Protein AF-A0AAF0J5I4-F1 (afdb_monomer_lite)

pLDDT: mean 86.49, std 9.8, range [49.56, 98.06]

Foldseek 3Di:
DDKADDDDPQLIKDKQALAFAAEEEEEEDAQLLADDDLVVCPVLQNVLSVVGYIYIRHGFHGCYPVCLVQAPPRRVVSVVVSLVCCLVCVVVSRYHSHYDYDYPQLLQQFPVLVCLQVVVCCVRNVSRHPHDPSVVVGCLPAADDDPAAAEAEDELQELPDACVSVVSVQCSPPPPDFDDKDADDFHPRRFTQHPNDTHRVCVVPRIDTHHPSYHYHHPQHAYSVGSSVDPVVSVVVSVSSVVRD

Organism: NCBI:txid948313

Secondary structure (DSSP, 8-state):
-EEEEEEETTEEEEEE-SSTT--EEEEE--STTTS--GGGGHHHHHHHHHTT-EEEEE------TT-TT--TTHHHHHHHHHHHHHHHTHHHHTS-S-EEEE--TTS-S-HHHHHHH-GGGHHHHGGGTTSS-GGGG-GGG-----SS-EEEE--TT-SSS-THHHHHHHGGGTTS---EEEEPP--SS-EEEETTEEEEHHHH-SEEEE-TTEEEE----S-TTGGGGSHHHHHHHHHHHHHT-

Sequence (245 aa):
MRTLQLNGPRQAIDLYLASTRTPLLVFVHGGAWRTGDKSEFRAMGEYIAAHGLSVANVTYRLTTDDTPQVRHPDHINDVYAAIAYLVESADELGFLPRITLAGHSDGIYDIVSLLEEYPSYSYFCGPALQGSDYASVSSRSWKLRSDTPLYFIHSCDDELLSYAQTCEALKLTAGVESSAIVTVPRTSGGAALYAGSKECVADMYPSICVPDWVNVDFSATGTHDGMLQTHQLWDKLLAIADSST

Radius of gyration: 18.12 Å; chains: 1; bounding box: 44×37×42 Å

Structure (mmCIF, N/CA/C/O backbone):
data_AF-A0AAF0J5I4-F1
#
_entry.id   AF-A0AAF0J5I4-F1
#
loop_
_atom_site.group_PDB
_atom_site.id
_atom_site.type_symbol
_atom_site.label_atom_id
_atom_site.label_alt_id
_atom_site.label_comp_id
_atom_site.label_asym_id
_atom_site.label_entity_id
_atom_site.label_seq_id
_atom_site.pdbx_PDB_ins_code
_atom_site.Cartn_x
_atom_site.Cartn_y
_atom_site.Cartn_z
_atom_site.occupancy
_atom_site.B_iso_or_equiv
_atom_site.auth_seq_id
_atom_site.auth_comp_id
_atom_site.auth_asym_id
_atom_site.auth_atom_id
_atom_site.pdbx_PDB_model_num
ATOM 1 N N . MET A 1 1 ? -20.198 -0.159 6.551 1.00 91.19 1 MET A N 1
ATOM 2 C CA . MET A 1 1 ? -19.367 0.745 5.733 1.00 91.19 1 MET A CA 1
ATOM 3 C C . MET A 1 1 ? -20.025 2.118 5.660 1.00 91.19 1 MET A C 1
ATOM 5 O O . MET A 1 1 ? -21.237 2.179 5.474 1.00 91.19 1 MET A O 1
ATOM 9 N N . ARG A 1 2 ? -19.251 3.196 5.808 1.00 95.31 2 ARG A N 1
ATOM 10 C CA . ARG A 1 2 ? -19.643 4.585 5.519 1.00 95.31 2 ARG A CA 1
ATOM 11 C C . ARG A 1 2 ? -18.621 5.178 4.549 1.00 95.31 2 ARG A C 1
ATOM 13 O O . ARG A 1 2 ? -17.432 5.058 4.814 1.00 95.31 2 ARG A O 1
ATOM 20 N N . THR A 1 3 ? -19.063 5.813 3.468 1.00 97.06 3 THR A N 1
ATOM 21 C CA . THR A 1 3 ? -18.153 6.552 2.579 1.00 97.06 3 THR A CA 1
ATOM 22 C C . THR A 1 3 ? -18.056 7.999 3.049 1.00 97.06 3 THR A C 1
ATOM 24 O O . THR A 1 3 ? -19.076 8.673 3.189 1.00 97.06 3 THR A O 1
ATOM 27 N N . LEU A 1 4 ? -16.836 8.464 3.300 1.00 96.81 4 LEU A N 1
ATOM 28 C CA . LEU A 1 4 ? -16.513 9.832 3.688 1.00 96.81 4 LEU A CA 1
ATOM 29 C C . LEU A 1 4 ? -15.943 10.547 2.466 1.00 96.81 4 LEU A C 1
ATOM 31 O O . LEU A 1 4 ? -14.962 10.095 1.874 1.00 96.81 4 LEU A O 1
ATOM 35 N N . GLN A 1 5 ? -16.580 11.644 2.075 1.00 96.88 5 GLN A N 1
ATOM 36 C CA . GLN A 1 5 ? -16.198 12.434 0.914 1.00 96.88 5 GLN A CA 1
ATOM 37 C C . GLN A 1 5 ? -15.452 13.684 1.388 1.00 96.88 5 GLN A C 1
ATOM 39 O O . GLN A 1 5 ? -16.026 14.467 2.139 1.00 96.88 5 GLN A O 1
ATOM 44 N N . LEU A 1 6 ? -14.197 13.868 0.957 1.00 94.38 6 LEU A N 1
ATOM 45 C CA . LEU A 1 6 ? -13.370 15.007 1.376 1.00 94.38 6 LEU A CA 1
ATOM 46 C C . LEU A 1 6 ? -13.536 16.189 0.410 1.00 94.38 6 LEU A C 1
ATOM 48 O O . LEU A 1 6 ? -14.411 17.025 0.598 1.00 94.38 6 LEU A O 1
ATOM 52 N N . ASN A 1 7 ? -12.737 16.230 -0.662 1.00 89.50 7 ASN A N 1
ATOM 53 C CA . ASN A 1 7 ? -12.646 17.394 -1.558 1.00 89.50 7 ASN A CA 1
ATOM 54 C C . ASN A 1 7 ? -13.075 17.109 -3.009 1.00 89.50 7 ASN A C 1
ATOM 56 O O . ASN A 1 7 ? -13.351 18.037 -3.766 1.00 89.50 7 ASN A O 1
ATOM 60 N N . GLY A 1 8 ? -13.160 15.840 -3.414 1.00 89.69 8 GLY A N 1
ATOM 61 C CA . GLY A 1 8 ? -13.490 15.454 -4.786 1.00 89.69 8 GLY A CA 1
ATOM 62 C C . GLY A 1 8 ? -13.659 13.943 -4.937 1.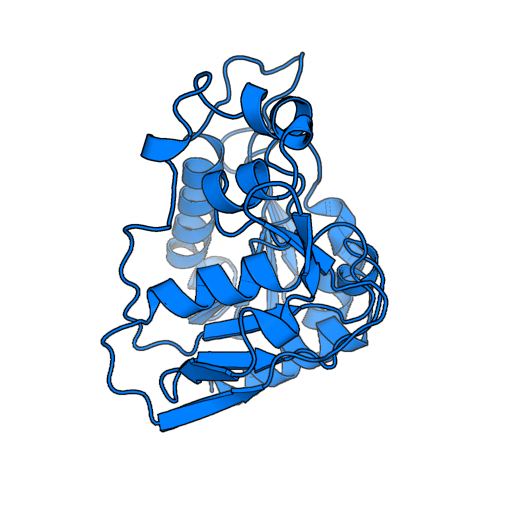00 89.69 8 GLY A C 1
ATOM 63 O O . GLY A 1 8 ? -13.286 13.202 -4.032 1.00 89.69 8 GLY A O 1
ATOM 64 N N . PRO A 1 9 ? -14.174 13.442 -6.071 1.00 87.88 9 PRO A N 1
ATOM 65 C CA . PRO A 1 9 ? -14.663 12.061 -6.206 1.00 87.88 9 PRO A CA 1
ATOM 66 C C . PRO A 1 9 ? -13.627 10.974 -5.868 1.00 87.88 9 PRO A C 1
ATOM 68 O O . PRO A 1 9 ? -13.989 9.899 -5.403 1.00 87.88 9 PRO A O 1
ATOM 71 N N . ARG A 1 10 ? -12.334 11.263 -6.066 1.00 93.62 10 ARG A N 1
ATOM 72 C CA . ARG A 1 10 ? -11.206 10.372 -5.744 1.00 93.62 10 ARG A CA 1
ATOM 73 C C . ARG A 1 10 ? -10.526 10.670 -4.403 1.00 93.62 10 ARG A C 1
ATOM 75 O O . ARG A 1 10 ? -9.629 9.934 -4.027 1.00 93.62 10 ARG A O 1
ATOM 82 N N . GLN A 1 11 ? -10.922 11.729 -3.703 1.00 95.50 11 GLN A N 1
ATOM 83 C CA . GLN A 1 11 ? -10.461 12.091 -2.358 1.00 95.50 11 GLN A CA 1
ATOM 84 C C . GLN A 1 11 ? -11.539 11.659 -1.361 1.00 95.50 11 GLN A C 1
ATOM 86 O O . GLN A 1 11 ? -12.323 12.474 -0.865 1.00 95.50 11 GLN A O 1
ATOM 91 N N . ALA A 1 12 ? -11.635 10.347 -1.164 1.00 96.56 12 ALA A N 1
ATOM 92 C CA . ALA A 1 12 ? -12.693 9.700 -0.403 1.00 96.56 12 ALA A CA 1
ATOM 93 C C . ALA A 1 12 ? -12.156 8.499 0.385 1.00 96.56 12 ALA A C 1
ATOM 95 O O . ALA A 1 12 ? -11.118 7.924 0.051 1.00 96.56 12 ALA A O 1
ATOM 96 N N . ILE A 1 13 ? -12.892 8.110 1.422 1.00 97.69 13 ILE A N 1
ATOM 97 C CA . ILE A 1 13 ? -12.530 7.031 2.343 1.00 97.69 13 ILE A CA 1
ATOM 98 C C . ILE A 1 13 ? -13.738 6.113 2.505 1.00 97.69 13 ILE A C 1
ATOM 100 O O . ILE A 1 13 ? -14.835 6.603 2.761 1.00 97.69 13 ILE A O 1
ATOM 104 N N . ASP A 1 14 ? -13.558 4.798 2.409 1.00 97.94 14 ASP A N 1
ATOM 105 C CA . ASP A 1 14 ? -14.558 3.845 2.900 1.00 97.94 14 ASP A CA 1
ATOM 106 C C . ASP A 1 14 ? -14.165 3.391 4.303 1.00 97.94 14 ASP A C 1
ATOM 108 O O . ASP A 1 14 ? -13.158 2.708 4.490 1.00 97.94 14 ASP A O 1
ATOM 112 N N . LEU A 1 15 ? -14.965 3.795 5.289 1.00 97.69 15 LEU A N 1
ATOM 113 C CA . LEU A 1 15 ? -14.768 3.491 6.700 1.00 97.69 15 LEU A CA 1
ATOM 114 C C . LEU A 1 15 ? -15.628 2.290 7.120 1.00 97.69 15 LEU A C 1
ATOM 116 O O . LEU A 1 15 ? -16.865 2.295 7.021 1.00 97.69 15 LEU A O 1
ATOM 120 N N . TYR A 1 16 ? -14.966 1.267 7.636 1.00 97.62 16 TYR A N 1
ATOM 121 C CA . TYR A 1 16 ? -15.528 0.042 8.185 1.00 97.62 16 TYR A CA 1
ATOM 122 C C . TYR A 1 16 ? -15.237 0.040 9.683 1.00 97.62 16 TYR A C 1
ATOM 124 O O . TYR A 1 16 ? -14.092 -0.082 10.096 1.00 97.62 16 TYR A O 1
ATOM 132 N N . LEU A 1 17 ? -16.267 0.224 10.506 1.00 96.88 17 LEU A N 1
ATOM 133 C CA . LEU A 1 17 ? -16.104 0.220 11.957 1.00 96.88 17 LEU A CA 1
ATOM 134 C C . LEU A 1 17 ? -16.334 -1.187 12.497 1.00 96.88 17 LEU A C 1
ATOM 136 O O . LEU A 1 17 ? -17.379 -1.775 12.217 1.00 96.88 17 LEU A O 1
ATOM 140 N N . ALA A 1 18 ? -15.387 -1.683 13.287 1.00 94.56 18 ALA A N 1
ATOM 141 C CA . ALA A 1 18 ? -15.529 -2.942 14.011 1.00 94.56 18 ALA A CA 1
ATOM 142 C C . ALA A 1 18 ? -16.416 -2.783 15.256 1.00 94.56 18 ALA A C 1
ATOM 144 O O . ALA A 1 18 ? -17.355 -3.543 15.479 1.00 94.56 18 ALA A O 1
ATOM 145 N N . SER A 1 19 ? -16.134 -1.759 16.063 1.00 90.19 19 SER A N 1
ATOM 146 C CA . SER A 1 19 ? -16.902 -1.363 17.247 1.00 90.19 19 SER A CA 1
ATOM 147 C C . SER A 1 19 ? -16.574 0.092 17.601 1.00 90.19 19 SER A C 1
ATOM 149 O O . SER A 1 19 ? -15.855 0.771 16.866 1.00 90.19 19 SER A O 1
ATOM 151 N N . THR A 1 20 ? -17.087 0.592 18.723 1.00 83.56 20 THR A N 1
ATOM 152 C CA . THR A 1 20 ? -16.675 1.891 19.258 1.00 83.56 20 THR A CA 1
ATOM 153 C C . THR A 1 20 ? -15.276 1.798 19.861 1.00 83.56 20 THR A C 1
ATOM 155 O O . THR A 1 20 ? -14.954 0.855 20.582 1.00 83.56 20 THR A O 1
ATOM 158 N N . ARG A 1 21 ? -14.443 2.809 19.594 1.00 85.31 21 ARG A N 1
ATOM 159 C CA . ARG A 1 21 ? -13.096 2.943 20.173 1.00 85.31 21 ARG A CA 1
ATOM 160 C C . ARG A 1 21 ? -12.192 1.723 19.923 1.00 85.31 21 ARG A C 1
ATOM 162 O O . ARG A 1 21 ? -11.439 1.326 20.810 1.00 85.31 21 ARG A O 1
ATOM 169 N N . THR A 1 22 ? -12.215 1.163 18.717 1.00 88.94 22 THR A N 1
ATOM 170 C CA . THR A 1 22 ? -11.184 0.212 18.262 1.00 88.94 22 THR A CA 1
ATOM 171 C C . THR A 1 22 ? -10.031 0.959 17.581 1.00 88.94 22 THR A C 1
ATOM 173 O O . THR A 1 22 ? -10.257 2.066 17.084 1.00 88.94 22 THR A O 1
ATOM 176 N N . PRO A 1 23 ? -8.821 0.381 17.489 1.00 90.31 23 PRO A N 1
ATOM 177 C CA . PRO A 1 23 ? -7.785 0.880 16.586 1.00 90.31 23 PRO A CA 1
ATOM 178 C C . PRO A 1 23 ? -8.284 0.959 15.135 1.00 90.31 23 PRO A C 1
ATOM 180 O O . PRO A 1 23 ? -9.283 0.316 14.779 1.00 90.31 23 PRO A O 1
ATOM 183 N N . LEU A 1 24 ? -7.591 1.752 14.317 1.00 93.81 24 LEU A N 1
ATOM 184 C CA . LEU A 1 24 ? -7.890 1.925 12.899 1.00 93.81 24 LEU A CA 1
ATOM 185 C C . LEU A 1 24 ? -6.722 1.440 12.034 1.00 93.81 24 LEU A C 1
ATOM 187 O O . LEU A 1 24 ? -5.606 1.937 12.157 1.00 93.81 24 LEU A O 1
ATOM 191 N N . LEU A 1 25 ? -7.007 0.532 11.109 1.00 94.38 25 LEU A N 1
ATOM 192 C CA . LEU A 1 25 ? -6.158 0.216 9.971 1.00 94.38 25 LEU A CA 1
ATOM 193 C C . LEU A 1 25 ? -6.460 1.193 8.833 1.00 94.38 25 LEU A C 1
ATOM 195 O O . LEU A 1 25 ? -7.562 1.182 8.292 1.00 94.38 25 LEU A O 1
ATOM 199 N N . VAL A 1 26 ? -5.503 2.022 8.432 1.00 94.62 26 VAL A N 1
ATOM 200 C CA . VAL A 1 26 ? -5.633 2.815 7.202 1.00 94.62 26 VAL A CA 1
ATOM 201 C C . VAL A 1 26 ? -5.003 2.032 6.063 1.00 94.62 26 VAL A C 1
ATOM 203 O O . VAL A 1 26 ? -3.810 1.739 6.122 1.00 94.62 26 VAL A O 1
ATOM 206 N N . PHE A 1 27 ? -5.794 1.712 5.040 1.00 94.25 27 PHE A N 1
ATOM 207 C CA . PHE A 1 27 ? -5.330 1.008 3.853 1.00 94.25 27 PHE A CA 1
ATOM 208 C C . PHE A 1 27 ? -5.230 1.931 2.639 1.00 94.25 27 PHE A C 1
ATOM 210 O O . PHE A 1 27 ? -6.201 2.601 2.284 1.00 94.25 27 PHE A O 1
ATOM 217 N N . VAL A 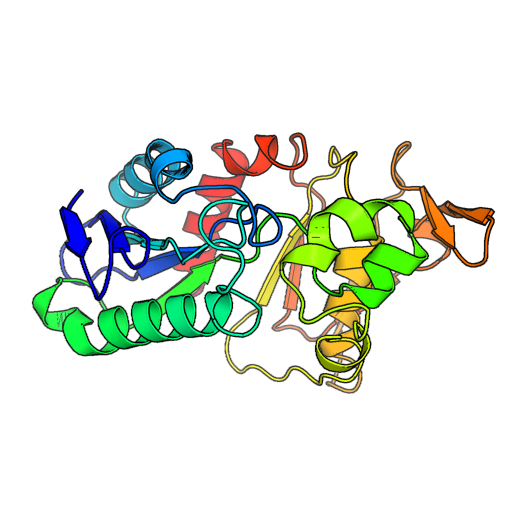1 28 ? -4.064 1.949 1.989 1.00 93.38 28 VAL A N 1
ATOM 218 C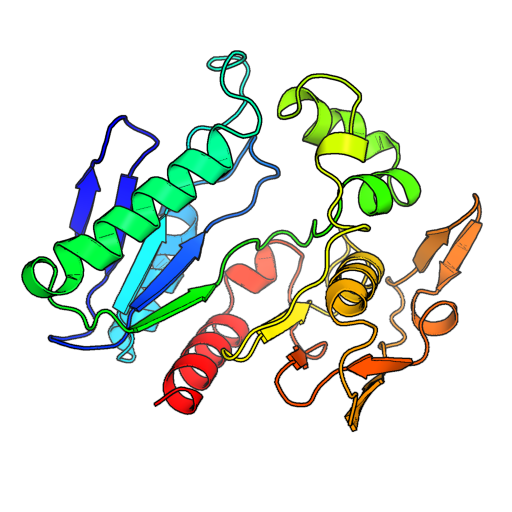 CA . VAL A 1 28 ? -3.798 2.750 0.781 1.00 93.38 28 VAL A CA 1
ATOM 219 C C . VAL A 1 28 ? -3.443 1.809 -0.366 1.00 93.38 28 VAL A C 1
ATOM 221 O O . VAL A 1 28 ? -2.420 1.126 -0.310 1.00 93.38 28 VAL A O 1
ATOM 224 N N . HIS A 1 29 ? -4.291 1.785 -1.396 1.00 92.25 29 HIS A N 1
ATOM 225 C CA . HIS A 1 29 ? -4.103 0.926 -2.567 1.00 92.25 29 HIS A CA 1
ATOM 226 C C . HIS A 1 29 ? -2.890 1.346 -3.415 1.00 92.25 29 HIS A C 1
ATOM 228 O O . HIS A 1 29 ? -2.486 2.514 -3.392 1.00 92.25 29 HIS A O 1
ATOM 234 N N . GLY A 1 30 ? -2.333 0.413 -4.192 1.00 89.25 30 GLY A N 1
ATOM 235 C CA . GLY A 1 30 ? -1.283 0.684 -5.176 1.00 89.25 30 GLY A CA 1
ATOM 236 C C . GLY A 1 30 ? -1.818 1.118 -6.548 1.00 89.25 30 GLY A C 1
ATOM 237 O O . GLY A 1 30 ? -2.756 1.907 -6.636 1.00 89.25 30 GLY A O 1
ATOM 238 N N . GLY A 1 31 ? -1.191 0.658 -7.627 1.00 89.12 31 GLY A N 1
ATOM 239 C CA . GLY A 1 31 ? -1.543 0.958 -9.015 1.00 89.12 31 GLY A CA 1
ATOM 240 C C . GLY A 1 31 ? -0.641 2.005 -9.668 1.00 89.12 31 GLY A C 1
ATOM 241 O O . GLY A 1 31 ? -1.065 2.677 -10.615 1.00 89.12 31 GLY A O 1
ATOM 242 N N . ALA A 1 32 ? 0.570 2.195 -9.123 1.00 88.00 32 ALA A N 1
ATOM 243 C CA . ALA A 1 32 ? 1.578 3.190 -9.523 1.00 88.00 32 ALA A CA 1
ATOM 244 C C . ALA A 1 32 ? 1.007 4.596 -9.777 1.00 88.00 32 ALA A C 1
ATOM 246 O O . ALA A 1 32 ? 1.396 5.276 -10.728 1.00 88.00 32 ALA A O 1
ATOM 247 N N . TRP A 1 33 ? 0.040 5.012 -8.951 1.00 91.06 33 TRP A N 1
ATOM 248 C CA . TRP A 1 33 ? -0.668 6.292 -9.055 1.00 91.06 33 TRP A CA 1
ATOM 249 C C . TRP A 1 33 ? -1.487 6.515 -10.333 1.00 91.06 33 TRP A C 1
ATOM 251 O O . TRP A 1 33 ? -1.957 7.629 -10.589 1.00 91.06 33 TRP A O 1
ATOM 261 N N . ARG A 1 34 ? -1.697 5.467 -11.130 1.00 92.12 34 ARG A N 1
ATOM 262 C CA . ARG A 1 34 ? -2.426 5.524 -12.406 1.00 92.12 34 ARG A CA 1
ATOM 263 C C . ARG A 1 34 ? -3.672 4.659 -12.447 1.00 92.12 34 ARG A C 1
ATOM 265 O O . ARG A 1 34 ? -4.520 4.870 -13.308 1.00 92.12 34 ARG A O 1
ATOM 272 N N . THR A 1 35 ? -3.774 3.696 -11.542 1.00 92.38 35 THR A N 1
ATOM 273 C CA . THR A 1 35 ? -4.859 2.713 -11.482 1.00 92.38 35 THR A CA 1
ATOM 274 C C . THR A 1 35 ? -5.223 2.405 -10.027 1.00 92.38 35 THR A C 1
ATOM 276 O O . THR A 1 35 ? -4.647 2.992 -9.109 1.00 92.38 35 THR A O 1
ATOM 279 N N . GLY A 1 36 ? -6.197 1.517 -9.831 1.00 92.06 36 GLY A N 1
ATOM 280 C CA . GLY A 1 36 ? -6.647 1.063 -8.519 1.00 92.06 36 GLY A CA 1
ATOM 281 C C . GLY A 1 36 ? -7.712 1.956 -7.885 1.00 92.06 36 GLY A C 1
ATOM 282 O O . GLY A 1 36 ? -7.856 3.144 -8.208 1.00 92.06 36 GLY A O 1
ATOM 283 N N . ASP A 1 37 ? -8.481 1.380 -6.968 1.00 94.19 37 ASP A N 1
ATOM 284 C CA . ASP A 1 37 ? -9.524 2.079 -6.221 1.00 94.19 37 ASP A CA 1
ATOM 285 C C . ASP A 1 37 ? -9.780 1.423 -4.858 1.00 94.19 37 ASP A C 1
ATOM 287 O O . ASP A 1 37 ? -9.708 0.206 -4.698 1.00 94.19 37 ASP A O 1
ATOM 291 N N . LYS A 1 38 ? -10.177 2.221 -3.859 1.00 93.88 38 LYS A N 1
ATOM 292 C CA . LYS A 1 38 ? -10.532 1.715 -2.519 1.00 93.88 38 LYS A CA 1
ATOM 293 C C . LYS A 1 38 ? -11.619 0.624 -2.527 1.00 93.88 38 LYS A C 1
ATOM 295 O O . LYS A 1 38 ? -11.692 -0.168 -1.584 1.00 93.88 38 LYS A O 1
ATOM 300 N N . SER A 1 39 ? -12.473 0.592 -3.554 1.00 94.88 39 SER A N 1
ATOM 301 C CA . SER A 1 39 ? -13.556 -0.386 -3.695 1.00 94.88 39 SER A CA 1
ATOM 302 C C . SER A 1 39 ? -13.066 -1.810 -3.970 1.00 94.88 39 SER A C 1
ATOM 304 O O . SER A 1 39 ? -13.750 -2.758 -3.583 1.00 94.88 39 SER A O 1
ATOM 306 N N . GLU A 1 40 ? -11.864 -1.978 -4.530 1.00 93.88 40 GLU A N 1
ATOM 307 C CA . GLU A 1 40 ? -11.215 -3.282 -4.749 1.00 93.88 40 GLU A CA 1
ATOM 308 C C . GLU A 1 40 ? -10.912 -4.001 -3.424 1.00 93.88 40 GLU A C 1
ATOM 310 O O . GLU A 1 40 ? -10.822 -5.225 -3.369 1.00 93.88 40 GLU A O 1
ATOM 315 N N . PHE A 1 41 ? -10.825 -3.244 -2.327 1.00 94.75 41 PHE A N 1
ATOM 316 C CA . PHE A 1 41 ? -10.484 -3.733 -0.990 1.00 94.75 41 PHE A CA 1
ATOM 317 C C . PHE A 1 41 ? -11.691 -3.787 -0.052 1.00 94.75 41 PHE A C 1
ATOM 319 O O . PHE A 1 41 ? -11.546 -3.855 1.172 1.00 94.75 41 PHE A O 1
ATOM 326 N N . ARG A 1 42 ? -12.909 -3.752 -0.605 1.00 97.00 42 ARG A N 1
ATOM 327 C CA . ARG A 1 42 ? -14.142 -3.834 0.184 1.00 97.00 42 ARG A CA 1
ATOM 328 C C . ARG A 1 42 ? -14.221 -5.120 1.006 1.00 97.00 42 ARG A C 1
ATOM 330 O O . ARG A 1 42 ? -14.550 -5.049 2.185 1.00 97.00 42 ARG A O 1
ATOM 337 N N . ALA A 1 43 ? -13.898 -6.266 0.405 1.00 97.12 43 ALA A N 1
ATOM 338 C CA . ALA A 1 43 ? -13.953 -7.559 1.088 1.00 97.12 43 ALA A CA 1
ATOM 339 C C . ALA A 1 43 ? -12.982 -7.617 2.279 1.00 97.12 43 ALA A C 1
ATOM 341 O O . ALA A 1 43 ? -13.375 -8.028 3.367 1.00 97.12 43 ALA A O 1
ATOM 342 N N . MET A 1 44 ? -11.759 -7.107 2.099 1.00 96.06 44 MET A N 1
ATOM 343 C CA . MET A 1 44 ? -10.780 -6.958 3.177 1.00 96.06 44 MET A CA 1
ATOM 344 C C . MET A 1 44 ? -11.309 -6.057 4.301 1.00 96.06 44 MET A C 1
ATOM 346 O O . MET A 1 44 ? -11.250 -6.433 5.469 1.00 96.06 44 MET A O 1
ATOM 350 N N . GLY A 1 45 ? -11.854 -4.883 3.958 1.00 96.94 45 GLY A N 1
ATOM 351 C CA . GLY A 1 45 ? -12.401 -3.942 4.939 1.00 96.94 45 GLY A CA 1
ATOM 352 C C . GLY A 1 45 ? -13.563 -4.531 5.744 1.00 96.94 45 GLY A C 1
ATOM 353 O O . GLY A 1 45 ? -13.617 -4.368 6.961 1.00 96.94 45 GLY A O 1
ATOM 354 N N . GLU A 1 46 ? -14.471 -5.258 5.087 1.00 97.94 46 GLU A N 1
ATOM 355 C CA . GLU A 1 46 ? -15.577 -5.967 5.743 1.00 97.94 46 GLU A CA 1
ATOM 356 C C . GLU A 1 46 ? -15.073 -7.112 6.633 1.00 97.94 46 GLU A C 1
ATOM 358 O O . GLU A 1 46 ? -15.527 -7.235 7.772 1.00 97.94 46 GLU A O 1
ATOM 363 N N . TYR A 1 47 ? -14.115 -7.911 6.152 1.00 98.06 47 TYR A N 1
ATOM 364 C CA . TYR A 1 47 ? -13.537 -9.022 6.905 1.00 98.06 47 TYR A CA 1
ATOM 365 C C . TYR A 1 47 ? -12.815 -8.539 8.163 1.00 98.06 47 TYR A C 1
ATOM 367 O O . TYR A 1 47 ? -13.151 -8.968 9.263 1.00 98.06 47 TYR A O 1
ATOM 375 N N . ILE A 1 48 ? -11.859 -7.621 8.031 1.00 96.88 48 ILE A N 1
ATOM 376 C CA . ILE A 1 48 ? -11.045 -7.141 9.155 1.00 96.88 48 ILE A CA 1
ATOM 377 C C . ILE A 1 48 ? -11.926 -6.436 10.201 1.00 96.88 48 ILE A C 1
ATOM 379 O O . ILE A 1 48 ? -11.784 -6.695 11.398 1.00 96.88 48 ILE A O 1
ATOM 383 N N . ALA A 1 49 ? -12.912 -5.638 9.768 1.00 97.00 49 ALA A N 1
ATOM 384 C CA . ALA A 1 49 ? -13.871 -5.015 10.681 1.00 97.00 49 ALA A CA 1
ATOM 385 C C . ALA A 1 49 ? -14.728 -6.038 11.434 1.00 97.00 49 ALA A C 1
ATOM 387 O O . ALA A 1 49 ? -14.962 -5.878 12.633 1.00 97.00 49 ALA A O 1
ATOM 388 N N . ALA A 1 50 ? -15.150 -7.122 10.778 1.00 97.38 50 ALA A N 1
ATOM 389 C CA . ALA A 1 50 ? -15.863 -8.211 11.444 1.00 97.38 50 ALA A CA 1
ATOM 390 C C . ALA A 1 50 ? -15.007 -8.942 12.500 1.00 97.38 50 ALA A C 1
ATOM 392 O O . ALA A 1 50 ? -15.569 -9.585 13.386 1.00 97.38 50 ALA A O 1
ATOM 393 N N . HIS A 1 51 ? -13.678 -8.805 12.444 1.00 96.12 51 HIS A N 1
ATOM 394 C CA . HIS A 1 51 ? -12.721 -9.422 13.367 1.00 96.12 51 HIS A CA 1
ATOM 395 C C . HIS A 1 51 ? -12.120 -8.440 14.389 1.00 96.12 51 HIS A C 1
ATOM 397 O O . HIS A 1 51 ? -11.136 -8.764 15.045 1.00 96.12 51 HIS A O 1
ATOM 403 N N . GLY A 1 52 ? -12.731 -7.266 14.589 1.00 93.44 52 GLY A N 1
ATOM 404 C CA . GLY A 1 52 ? -12.422 -6.399 15.735 1.00 93.44 52 GLY A CA 1
ATOM 405 C C . GLY A 1 52 ? -11.521 -5.196 15.446 1.00 93.44 52 GLY A C 1
ATOM 406 O O . GLY A 1 52 ? -11.324 -4.372 16.341 1.00 93.44 52 GLY A O 1
ATOM 407 N N . LEU A 1 53 ? -11.046 -5.026 14.210 1.00 94.12 53 LEU A N 1
ATOM 408 C CA . LEU A 1 53 ? -10.197 -3.903 13.808 1.00 94.12 53 LEU A CA 1
ATOM 409 C C . LEU A 1 53 ? -10.928 -2.994 12.816 1.00 94.12 53 LEU A C 1
ATOM 411 O O . LEU A 1 53 ? -11.336 -3.438 11.749 1.00 94.12 53 LEU A O 1
ATOM 415 N N . SER A 1 54 ? -11.100 -1.708 13.137 1.00 96.38 54 SER A N 1
ATOM 416 C CA . SER A 1 54 ? -11.712 -0.779 12.177 1.00 96.38 54 SER A CA 1
ATOM 417 C C . SER A 1 54 ? -10.774 -0.545 10.994 1.00 96.38 54 SER A C 1
ATOM 419 O O . SER A 1 54 ? -9.560 -0.531 11.170 1.00 96.38 54 SER A O 1
ATOM 421 N N . VAL A 1 55 ? -11.319 -0.318 9.799 1.00 96.62 55 VAL A N 1
ATOM 422 C CA . VAL A 1 55 ? -10.547 -0.115 8.564 1.00 96.62 55 VAL A CA 1
ATOM 423 C C . VAL A 1 55 ? -11.002 1.142 7.837 1.00 96.62 55 VAL A C 1
ATOM 425 O O . VAL A 1 55 ? -12.198 1.379 7.685 1.00 96.62 55 VAL A O 1
ATOM 428 N N . ALA A 1 56 ? -10.057 1.928 7.338 1.00 97.00 56 ALA A N 1
ATOM 429 C CA . ALA A 1 56 ? -10.283 3.031 6.420 1.00 97.00 56 ALA A CA 1
ATOM 430 C C . ALA A 1 56 ? -9.549 2.753 5.104 1.00 97.00 56 ALA A C 1
ATOM 432 O O . ALA A 1 56 ? -8.336 2.928 5.025 1.00 97.00 56 ALA A O 1
ATOM 433 N N . ASN A 1 57 ? -10.283 2.358 4.062 1.00 96.62 57 ASN A N 1
ATOM 434 C CA . ASN A 1 57 ? -9.718 2.238 2.719 1.00 96.62 57 ASN A CA 1
ATOM 435 C C . ASN A 1 57 ? -9.714 3.620 2.060 1.00 96.62 57 ASN A C 1
ATOM 437 O O . ASN A 1 57 ? -10.776 4.204 1.823 1.00 96.62 57 ASN A O 1
ATOM 441 N N . VAL A 1 58 ? -8.529 4.138 1.760 1.00 95.19 58 VAL A N 1
ATOM 442 C CA . VAL A 1 58 ? -8.312 5.473 1.199 1.00 95.19 58 VAL A CA 1
ATOM 443 C C . VAL A 1 58 ? -8.101 5.372 -0.307 1.00 95.19 58 VAL A C 1
ATOM 445 O O . VAL A 1 58 ? -7.366 4.512 -0.789 1.00 95.19 58 VAL A O 1
ATOM 448 N N . THR A 1 59 ? -8.727 6.280 -1.052 1.00 94.50 59 THR A N 1
ATOM 449 C CA . THR A 1 59 ? -8.385 6.554 -2.452 1.00 94.50 59 THR A CA 1
ATOM 450 C C . THR A 1 59 ? -7.751 7.940 -2.576 1.00 94.50 59 THR A C 1
ATOM 452 O O . THR A 1 59 ? -7.923 8.804 -1.716 1.00 94.50 59 THR A O 1
ATOM 455 N N . TYR A 1 60 ? -7.031 8.153 -3.671 1.00 95.38 60 TYR A N 1
ATOM 456 C CA . TYR A 1 60 ? -6.389 9.412 -4.043 1.00 95.38 60 TYR A CA 1
ATOM 457 C C . TYR A 1 60 ? -6.608 9.698 -5.536 1.00 95.38 60 TYR A C 1
ATOM 459 O O . TYR A 1 60 ? -6.955 8.795 -6.311 1.00 95.38 60 TYR A O 1
ATOM 467 N N . ARG A 1 61 ? -6.452 10.956 -5.973 1.00 96.69 61 ARG A N 1
ATOM 468 C CA . ARG A 1 61 ? -6.520 11.304 -7.407 1.00 96.69 61 ARG A CA 1
ATOM 469 C C . ARG A 1 61 ? -5.468 10.506 -8.180 1.00 96.69 61 ARG A C 1
ATOM 471 O O . ARG A 1 61 ? -4.383 10.316 -7.661 1.00 96.69 61 ARG A O 1
ATOM 478 N N . LEU A 1 62 ? -5.772 10.062 -9.400 1.00 95.62 62 LEU A N 1
ATOM 479 C CA . LEU A 1 62 ? -4.833 9.328 -10.265 1.00 95.62 62 LEU A CA 1
ATOM 480 C C . LEU A 1 62 ? -4.328 10.203 -11.403 1.00 95.62 62 LEU A C 1
ATOM 482 O O . LEU A 1 62 ? -5.016 11.132 -11.831 1.00 95.62 62 LEU A O 1
ATOM 486 N N . THR A 1 63 ? -3.172 9.842 -11.949 1.00 94.75 63 THR A N 1
ATOM 487 C CA . THR A 1 63 ? -2.708 10.339 -13.245 1.00 94.75 63 THR A CA 1
ATOM 488 C C . THR A 1 63 ? -3.266 9.452 -14.356 1.00 94.75 63 THR A C 1
ATOM 490 O O . THR A 1 63 ? -2.787 8.342 -14.588 1.00 94.75 63 THR A O 1
ATOM 493 N N . THR A 1 64 ? -4.275 9.954 -15.062 1.00 94.19 64 THR A N 1
ATOM 494 C CA . THR A 1 64 ? -4.911 9.279 -16.205 1.00 94.19 64 THR A CA 1
ATOM 495 C C . THR A 1 64 ? -4.963 10.214 -17.409 1.00 94.19 64 THR A C 1
ATOM 497 O O . THR A 1 64 ? -4.593 11.385 -17.295 1.00 94.19 64 THR A O 1
ATOM 500 N N . ASP A 1 65 ? -5.452 9.723 -18.547 1.00 92.38 65 ASP A N 1
ATOM 501 C CA . ASP A 1 65 ? -5.660 10.552 -19.741 1.00 92.38 65 ASP A CA 1
ATOM 502 C C . ASP A 1 65 ? -6.696 11.668 -19.500 1.00 92.38 65 ASP A C 1
ATOM 504 O O . ASP A 1 65 ? -6.578 12.748 -20.076 1.00 92.38 65 ASP A O 1
ATOM 508 N N . ASP A 1 66 ? -7.652 11.448 -18.587 1.00 94.56 66 ASP A N 1
ATOM 509 C CA . ASP A 1 66 ? -8.661 12.439 -18.186 1.00 94.56 66 ASP A CA 1
ATOM 510 C C . ASP A 1 66 ? -8.141 13.428 -17.125 1.00 94.56 66 ASP A C 1
ATOM 512 O O . ASP A 1 66 ? -8.708 14.504 -16.918 1.00 94.56 66 ASP A O 1
ATOM 516 N N . THR A 1 67 ? -7.056 13.076 -16.431 1.00 94.38 67 THR A N 1
ATOM 517 C CA . THR A 1 67 ? -6.461 13.859 -15.336 1.00 94.38 67 THR A CA 1
ATOM 518 C C . THR A 1 67 ? -4.942 14.045 -15.480 1.00 94.38 67 THR A C 1
ATOM 520 O O . THR A 1 67 ? -4.204 13.845 -14.509 1.00 94.38 67 THR A O 1
ATOM 523 N N . PRO A 1 68 ? -4.422 14.472 -16.649 1.00 92.88 68 PRO A N 1
ATOM 524 C CA . PRO A 1 68 ? -2.979 14.544 -16.912 1.00 92.88 68 PRO A CA 1
ATOM 525 C C . PRO A 1 68 ? -2.242 15.600 -16.068 1.00 92.88 68 PRO A C 1
ATOM 527 O O . PRO A 1 68 ? -1.006 15.604 -15.992 1.00 92.88 68 PRO A O 1
ATOM 530 N N . GLN A 1 69 ? -2.996 16.521 -15.464 1.00 93.94 69 GLN A N 1
ATOM 531 C CA . GLN A 1 69 ? -2.515 17.539 -14.536 1.00 93.94 69 GLN A CA 1
ATOM 532 C C . GLN A 1 69 ? -2.240 16.997 -13.129 1.00 93.94 69 GLN A C 1
ATOM 534 O O . GLN A 1 69 ? -1.449 17.603 -12.418 1.00 93.94 69 GLN A O 1
ATOM 539 N N . VAL A 1 70 ? -2.878 15.891 -12.724 1.00 95.00 70 VAL A N 1
ATOM 540 C CA . VAL A 1 70 ? -2.628 15.263 -11.418 1.00 95.00 70 VAL A CA 1
ATOM 541 C C . VAL A 1 70 ? -1.299 14.535 -11.511 1.00 95.00 70 VAL A C 1
ATOM 543 O O . VAL A 1 70 ? -1.177 13.584 -12.284 1.00 95.00 70 VAL A O 1
ATOM 546 N N . ARG A 1 71 ? -0.300 14.972 -10.749 1.00 92.56 71 ARG A N 1
ATOM 547 C CA . ARG A 1 71 ? 1.052 14.393 -10.751 1.00 92.56 71 ARG A CA 1
ATOM 548 C C . ARG A 1 71 ? 1.628 14.423 -9.351 1.00 92.56 71 ARG A C 1
ATOM 550 O O . ARG A 1 71 ? 1.204 15.229 -8.532 1.00 92.56 71 ARG A O 1
ATOM 557 N N . HIS A 1 72 ? 2.635 13.600 -9.084 1.00 89.62 72 HIS A N 1
ATOM 558 C CA . HIS A 1 72 ? 3.346 13.668 -7.815 1.00 89.62 72 HIS A CA 1
ATOM 559 C C . HIS A 1 72 ? 3.785 15.128 -7.533 1.00 89.62 72 HIS A C 1
ATOM 561 O O . HIS A 1 72 ? 4.324 15.778 -8.442 1.00 89.62 72 HIS A O 1
ATOM 567 N N . PRO A 1 73 ? 3.546 15.671 -6.319 1.00 91.50 73 PRO A N 1
ATOM 568 C CA . PRO A 1 73 ? 3.086 14.992 -5.098 1.00 91.50 73 PRO A CA 1
ATOM 569 C C . PRO A 1 73 ? 1.562 15.009 -4.833 1.00 91.50 73 PRO A C 1
ATOM 571 O O . PRO A 1 73 ? 1.151 14.721 -3.712 1.00 91.50 73 PRO A O 1
ATOM 574 N N . ASP A 1 74 ? 0.694 15.325 -5.801 1.00 94.38 74 ASP A N 1
ATOM 575 C CA . ASP A 1 74 ? -0.768 15.383 -5.597 1.00 94.38 74 ASP A CA 1
ATOM 576 C C . ASP A 1 74 ? -1.343 14.130 -4.923 1.00 94.38 74 ASP A C 1
ATOM 578 O O . ASP A 1 74 ? -2.147 14.238 -3.999 1.00 94.38 74 ASP A O 1
ATOM 582 N N . HIS A 1 75 ? -0.918 12.949 -5.374 1.00 93.12 75 HIS A N 1
ATOM 583 C CA . HIS A 1 75 ? -1.421 11.660 -4.895 1.00 93.12 75 HIS A CA 1
ATOM 584 C C . HIS A 1 75 ? -1.116 11.455 -3.414 1.00 93.12 75 HIS A C 1
ATOM 586 O O . HIS A 1 75 ? -2.000 11.103 -2.637 1.00 93.12 75 HIS A O 1
ATOM 592 N N . ILE A 1 76 ? 0.131 11.717 -3.012 1.00 90.31 76 ILE A N 1
ATOM 593 C CA . ILE A 1 76 ? 0.546 11.547 -1.619 1.00 90.31 76 ILE A CA 1
ATOM 594 C C . ILE A 1 76 ? -0.037 12.650 -0.730 1.00 90.31 76 ILE A C 1
ATOM 596 O O . ILE A 1 76 ? -0.421 12.378 0.404 1.00 90.31 76 ILE A O 1
ATOM 600 N N . ASN A 1 77 ? -0.211 13.865 -1.257 1.00 94.88 77 ASN A N 1
ATOM 601 C CA . ASN A 1 77 ? -0.909 14.942 -0.555 1.00 94.88 77 ASN A CA 1
ATOM 602 C C . ASN A 1 77 ? -2.374 14.579 -0.265 1.00 94.88 77 ASN A C 1
ATOM 604 O O . ASN A 1 77 ? -2.870 14.890 0.816 1.00 94.88 77 ASN A O 1
ATOM 608 N N . ASP A 1 78 ? -3.054 13.888 -1.185 1.00 96.44 78 ASP A N 1
ATOM 609 C CA . ASP A 1 78 ? -4.415 13.392 -0.955 1.00 96.44 78 ASP A CA 1
ATOM 610 C C . ASP A 1 78 ? -4.457 12.331 0.158 1.00 96.44 78 ASP A C 1
ATOM 612 O O . ASP A 1 78 ? -5.346 12.374 1.010 1.00 96.44 78 ASP A O 1
ATOM 616 N N . VAL A 1 79 ? -3.483 11.414 0.192 1.00 94.12 79 VAL A N 1
ATOM 617 C CA . VAL A 1 79 ? -3.355 10.412 1.267 1.00 94.12 79 VAL A CA 1
ATOM 618 C C . VAL A 1 79 ? -3.085 11.088 2.611 1.00 94.12 79 VAL A C 1
ATOM 620 O O . VAL A 1 79 ? -3.746 10.767 3.599 1.00 94.12 79 VAL A O 1
ATOM 623 N N . TYR A 1 80 ? -2.171 12.064 2.660 1.00 93.38 80 TYR A N 1
ATOM 624 C CA . TYR A 1 80 ? -1.908 12.835 3.876 1.00 93.38 80 TYR A CA 1
ATOM 625 C C . TYR A 1 80 ? -3.150 13.579 4.361 1.00 93.38 80 TYR A C 1
ATOM 627 O O . TYR A 1 80 ? -3.448 13.536 5.552 1.00 93.38 80 TYR A O 1
ATOM 635 N N . ALA A 1 81 ? -3.904 14.210 3.458 1.00 95.88 81 ALA A N 1
ATOM 636 C CA . ALA A 1 81 ? -5.147 14.891 3.806 1.00 95.88 81 ALA A CA 1
ATOM 637 C C . ALA A 1 81 ? -6.200 13.917 4.362 1.00 95.88 81 ALA A C 1
ATOM 639 O O . ALA A 1 81 ? -6.881 14.240 5.334 1.00 95.88 81 ALA A O 1
ATOM 640 N N . ALA A 1 82 ? -6.310 12.713 3.793 1.00 95.56 82 ALA A N 1
ATOM 641 C CA . ALA A 1 82 ? -7.212 11.679 4.292 1.00 95.56 82 ALA A CA 1
ATOM 642 C C . ALA A 1 82 ? -6.817 11.184 5.692 1.00 95.56 82 ALA A C 1
ATOM 644 O O . ALA A 1 82 ? -7.678 11.071 6.564 1.00 95.56 82 ALA A O 1
ATOM 645 N N . ILE A 1 83 ? -5.527 10.931 5.931 1.00 93.62 83 ILE A N 1
ATOM 646 C CA . ILE A 1 83 ? -5.021 10.523 7.250 1.00 93.62 83 ILE A CA 1
ATOM 647 C C . ILE A 1 83 ? -5.225 11.643 8.274 1.00 93.62 83 ILE A C 1
ATOM 649 O O . ILE A 1 83 ? -5.713 11.372 9.368 1.00 93.62 83 ILE A O 1
ATOM 653 N N . ALA A 1 84 ? -4.904 12.891 7.922 1.00 94.06 84 ALA A N 1
ATOM 654 C CA . ALA A 1 84 ? -5.109 14.043 8.797 1.00 94.06 84 ALA A CA 1
ATOM 655 C C . ALA A 1 84 ? -6.582 14.174 9.207 1.00 94.06 84 ALA A C 1
ATOM 657 O O . ALA A 1 84 ? -6.879 14.249 10.396 1.00 94.06 84 ALA A O 1
ATOM 658 N N . TYR A 1 85 ? -7.503 14.073 8.244 1.00 96.00 85 TYR A N 1
ATOM 659 C CA . TYR A 1 85 ? -8.940 14.076 8.516 1.00 96.00 85 TYR A CA 1
ATOM 660 C C . TYR A 1 85 ? -9.365 12.937 9.458 1.00 96.00 85 TYR A C 1
ATOM 662 O O . TYR A 1 85 ? -10.106 13.166 10.410 1.00 96.00 85 TYR A O 1
ATOM 670 N N . LEU A 1 86 ? -8.873 11.711 9.246 1.00 95.50 86 LEU A N 1
ATOM 671 C CA . LEU A 1 86 ? -9.174 10.580 10.132 1.00 95.50 86 LEU A CA 1
ATOM 672 C C . LEU A 1 86 ? -8.670 10.812 11.562 1.00 95.50 86 LEU A C 1
ATOM 674 O O . LEU A 1 86 ? -9.381 10.494 12.513 1.00 95.50 86 LEU A O 1
ATOM 678 N N . VAL A 1 87 ? -7.468 11.367 11.727 1.00 93.12 87 VAL A N 1
ATOM 679 C CA . VAL A 1 87 ? -6.910 11.696 13.048 1.00 93.12 87 VAL A CA 1
ATOM 680 C C . VAL A 1 87 ? -7.745 12.777 13.734 1.00 93.12 87 VAL A C 1
ATOM 682 O O . VAL A 1 87 ? -8.119 12.613 14.894 1.00 93.12 87 VAL A O 1
ATOM 685 N N . GLU A 1 88 ? -8.060 13.860 13.024 1.00 94.50 88 GLU A N 1
ATOM 686 C CA . GLU A 1 88 ? -8.809 15.005 13.556 1.00 94.50 88 GLU A CA 1
ATOM 687 C C . GLU A 1 88 ? -10.260 14.650 13.907 1.00 94.50 88 GLU A C 1
ATOM 689 O O . GLU A 1 88 ? -10.803 15.164 14.884 1.00 94.50 88 GLU A O 1
ATOM 694 N N . SER A 1 89 ? -10.880 13.741 13.152 1.00 94.94 89 SER A N 1
ATOM 695 C CA . SER A 1 89 ? -12.274 13.325 13.334 1.00 94.94 89 SER A CA 1
ATOM 696 C C . SER A 1 89 ? -12.436 11.995 14.080 1.00 94.94 89 SER A C 1
ATOM 698 O O . SER A 1 89 ? -13.545 11.466 14.126 1.00 94.94 89 SER A O 1
ATOM 700 N N . ALA A 1 90 ? -11.378 11.435 14.680 1.00 93.50 90 ALA A N 1
ATOM 701 C CA . ALA A 1 90 ? -11.396 10.085 15.262 1.00 93.50 90 ALA A CA 1
ATOM 702 C C . ALA A 1 90 ? -12.536 9.854 16.273 1.00 93.50 90 ALA A C 1
ATOM 704 O O . ALA A 1 90 ? -13.259 8.858 16.178 1.00 93.50 90 ALA A O 1
ATOM 705 N N . ASP A 1 91 ? -12.741 10.796 17.201 1.00 91.69 91 ASP A N 1
ATOM 706 C CA . ASP A 1 91 ? -13.799 10.703 18.216 1.00 91.69 91 ASP A CA 1
ATOM 707 C C . ASP A 1 91 ? -15.207 10.769 17.597 1.00 91.69 91 ASP A C 1
ATOM 709 O O . ASP A 1 91 ? -16.093 10.016 18.003 1.00 91.69 91 ASP A O 1
ATOM 713 N N . GLU A 1 92 ? -15.414 11.626 16.590 1.00 94.12 92 GLU A N 1
ATOM 714 C CA . GLU A 1 92 ? -16.690 11.743 15.867 1.00 94.12 92 GLU A CA 1
ATOM 715 C C . GLU A 1 92 ? -16.980 10.486 15.035 1.00 94.12 92 GLU A C 1
ATOM 717 O O . GLU A 1 92 ? -18.107 9.982 14.998 1.00 94.12 92 GLU A O 1
ATOM 722 N N . LEU A 1 93 ? -15.948 9.954 14.382 1.00 94.31 93 LEU A N 1
ATOM 723 C CA . LEU A 1 93 ? -16.037 8.770 13.537 1.00 94.31 93 LEU A CA 1
ATOM 724 C C . LEU A 1 93 ? -16.118 7.469 14.350 1.00 94.31 93 LEU A C 1
ATOM 726 O O . LEU A 1 93 ? -16.561 6.454 13.812 1.00 94.31 93 LEU A O 1
ATOM 730 N N . GLY A 1 94 ? -15.778 7.499 15.642 1.00 91.62 94 GLY A N 1
ATOM 731 C CA . GLY A 1 94 ? -16.040 6.420 16.594 1.00 91.62 94 GLY A CA 1
ATOM 732 C C . GLY A 1 94 ? -14.925 5.382 16.741 1.00 91.62 94 GLY A C 1
ATOM 733 O O . GLY A 1 94 ? -15.200 4.284 17.227 1.00 91.62 94 GLY A O 1
ATOM 734 N N . PHE A 1 95 ? -13.683 5.707 16.376 1.00 91.50 95 PHE A N 1
ATOM 735 C CA . PHE A 1 95 ? -12.501 4.848 16.548 1.00 91.50 95 PHE A CA 1
ATOM 736 C C . PHE A 1 95 ? -11.443 5.523 17.443 1.00 91.50 95 PHE A C 1
ATOM 738 O O . PHE A 1 95 ? -11.571 6.684 17.818 1.00 91.50 95 PHE A O 1
ATOM 745 N N . LEU A 1 96 ? -10.406 4.791 17.856 1.00 87.00 96 LEU A N 1
ATOM 746 C CA . LEU A 1 96 ? -9.275 5.376 18.587 1.00 87.00 96 LEU A CA 1
ATOM 747 C C . LEU A 1 96 ? -8.322 6.072 17.613 1.00 87.00 96 LEU A C 1
ATOM 749 O O . LEU A 1 96 ? -7.990 5.466 16.598 1.00 87.00 96 LEU A O 1
ATOM 753 N N . PRO A 1 97 ? -7.721 7.226 17.957 1.00 77.81 97 PRO A N 1
ATOM 754 C CA . PRO A 1 97 ? -6.680 7.866 17.140 1.00 77.81 97 PRO A CA 1
ATOM 755 C C . PRO A 1 97 ? -5.347 7.080 17.130 1.00 77.81 97 PRO A C 1
ATOM 757 O O . PRO A 1 97 ? -4.281 7.641 16.897 1.00 77.81 97 PRO A O 1
ATOM 760 N N . ARG A 1 98 ? -5.390 5.772 17.415 1.00 77.81 98 ARG A N 1
ATOM 761 C CA . ARG A 1 98 ? -4.305 4.819 17.193 1.00 77.81 98 ARG A CA 1
ATOM 762 C C . ARG A 1 98 ? -4.472 4.249 15.791 1.00 77.81 98 ARG A C 1
ATOM 764 O O . ARG A 1 98 ? -5.396 3.471 15.546 1.00 77.81 98 ARG A O 1
ATOM 771 N N . ILE A 1 99 ? -3.586 4.668 14.897 1.00 74.88 99 ILE A N 1
ATOM 772 C CA . ILE A 1 99 ? -3.620 4.284 13.491 1.00 74.88 99 ILE A CA 1
ATOM 773 C C . ILE A 1 99 ? -2.477 3.317 13.208 1.00 74.88 99 ILE A C 1
ATOM 775 O O . ILE A 1 99 ? -1.309 3.668 13.364 1.00 74.88 99 ILE A O 1
ATOM 779 N N . THR A 1 100 ? -2.826 2.130 12.731 1.00 74.88 100 THR A N 1
ATOM 780 C CA . THR A 1 100 ? -1.909 1.263 11.997 1.00 74.88 100 THR A CA 1
ATOM 781 C C . THR A 1 100 ? -2.054 1.618 10.523 1.00 74.88 100 THR A C 1
ATOM 783 O O . THR A 1 100 ? -3.122 1.448 9.940 1.00 74.88 100 THR A O 1
ATOM 786 N N . LEU A 1 101 ? -1.005 2.157 9.908 1.00 71.25 101 LEU A N 1
ATOM 787 C CA . LEU A 1 101 ? -1.001 2.415 8.469 1.00 71.25 101 LEU A CA 1
ATOM 788 C C . LEU A 1 101 ? -0.484 1.171 7.746 1.00 71.25 101 LEU A C 1
ATOM 790 O O . LEU A 1 101 ? 0.651 0.756 7.964 1.00 71.25 101 LEU A O 1
ATOM 794 N N . ALA A 1 102 ? -1.297 0.609 6.861 1.00 63.59 102 ALA A N 1
ATOM 795 C CA . ALA A 1 102 ? -0.894 -0.451 5.949 1.00 63.59 102 ALA A CA 1
ATOM 796 C C . ALA A 1 102 ? -1.150 0.019 4.517 1.00 63.59 102 ALA A C 1
ATOM 798 O O . ALA A 1 102 ? -2.272 -0.033 4.039 1.00 63.59 102 ALA A O 1
ATOM 799 N N . GLY A 1 103 ? -0.142 0.519 3.804 1.00 59.00 103 GLY A N 1
ATOM 800 C CA . GLY A 1 103 ? -0.401 1.008 2.450 1.00 59.00 103 GLY A CA 1
ATOM 801 C C . GLY A 1 103 ? 0.785 1.636 1.734 1.00 59.00 103 GLY A C 1
ATOM 802 O O . GLY A 1 103 ? 1.113 2.794 1.974 1.00 59.00 103 GLY A O 1
ATOM 803 N N . HIS A 1 104 ? 1.371 0.846 0.833 1.00 56.12 104 HIS A N 1
ATOM 804 C CA . HIS A 1 104 ? 2.079 1.219 -0.403 1.00 56.12 104 HIS A CA 1
ATOM 805 C C . HIS A 1 104 ? 2.168 -0.064 -1.266 1.00 56.12 104 HIS A C 1
ATOM 807 O O . HIS A 1 104 ? 3.250 -0.542 -1.599 1.00 56.12 104 HIS A O 1
ATOM 813 N N . SER A 1 105 ? 1.026 -0.751 -1.433 1.00 49.56 105 SER A N 1
ATOM 814 C CA . SER A 1 105 ? 0.959 -2.225 -1.467 1.00 49.56 105 SER A CA 1
ATOM 815 C C . SER A 1 105 ? 1.175 -2.911 -2.817 1.00 49.56 105 SER A C 1
ATOM 817 O O . SER A 1 105 ? 0.732 -4.040 -2.965 1.00 49.56 105 SER A O 1
ATOM 819 N N . ASP A 1 106 ? 1.892 -2.290 -3.747 1.00 55.44 106 ASP A N 1
ATOM 820 C CA . ASP A 1 106 ? 2.270 -2.936 -5.016 1.00 55.44 106 ASP A CA 1
ATOM 821 C C . ASP A 1 106 ? 3.802 -2.949 -5.158 1.00 55.44 106 ASP A C 1
ATOM 823 O O . ASP A 1 106 ? 4.356 -2.824 -6.242 1.00 55.44 106 ASP A O 1
ATOM 827 N N . GLY A 1 107 ? 4.517 -2.979 -4.028 1.00 62.28 107 GLY A N 1
ATOM 828 C CA . GLY A 1 107 ? 5.947 -3.291 -3.935 1.00 62.28 107 GLY A CA 1
ATOM 829 C C . GLY A 1 107 ? 6.946 -2.313 -4.572 1.00 62.28 107 GLY A C 1
ATOM 830 O O . GLY A 1 107 ? 8.143 -2.577 -4.512 1.00 62.28 107 GLY A O 1
ATOM 831 N N . ILE A 1 108 ? 6.531 -1.176 -5.137 1.00 81.62 108 ILE A N 1
ATOM 832 C CA . ILE A 1 108 ? 7.475 -0.141 -5.597 1.00 81.62 108 ILE A CA 1
ATOM 833 C C . ILE A 1 108 ? 7.900 0.695 -4.388 1.00 81.62 108 ILE A C 1
ATOM 835 O O . ILE A 1 108 ? 7.177 1.596 -3.997 1.00 81.62 108 ILE A O 1
ATOM 839 N N . TYR A 1 109 ? 9.053 0.445 -3.777 1.00 85.75 109 TYR A N 1
ATOM 840 C CA . TYR A 1 109 ? 9.553 1.284 -2.672 1.00 85.75 109 TYR A CA 1
ATOM 841 C C . TYR A 1 109 ? 10.479 2.405 -3.152 1.00 85.75 109 TYR A C 1
ATOM 843 O O . TYR A 1 109 ? 10.570 3.459 -2.516 1.00 85.75 109 TYR A O 1
ATOM 851 N N . ASP A 1 110 ? 11.162 2.192 -4.279 1.00 88.12 110 ASP A N 1
ATOM 852 C CA . ASP A 1 110 ? 12.010 3.191 -4.920 1.00 88.12 110 ASP A CA 1
ATOM 853 C C . ASP A 1 110 ? 11.925 3.087 -6.446 1.00 88.12 110 ASP A C 1
ATOM 855 O O . ASP A 1 110 ? 12.215 2.043 -7.038 1.00 88.12 110 ASP A O 1
ATOM 859 N N . ILE A 1 111 ? 11.561 4.196 -7.095 1.00 88.06 111 ILE A N 1
ATOM 860 C CA . ILE A 1 111 ? 11.386 4.236 -8.549 1.00 88.06 111 ILE A CA 1
ATOM 861 C C . ILE A 1 111 ? 12.713 4.095 -9.301 1.00 88.06 111 ILE A C 1
ATOM 863 O O . ILE A 1 111 ? 12.737 3.512 -10.379 1.00 88.06 111 ILE A O 1
ATOM 867 N N . VAL A 1 112 ? 13.830 4.583 -8.754 1.00 89.19 112 VAL A N 1
ATOM 868 C CA . VAL A 1 112 ? 15.132 4.464 -9.428 1.00 89.19 112 VAL A CA 1
ATOM 869 C C . VAL A 1 112 ? 15.579 3.003 -9.426 1.00 89.19 112 VAL A C 1
ATOM 871 O O . VAL A 1 112 ? 15.907 2.475 -10.484 1.00 89.19 112 VAL A O 1
ATOM 874 N N . SER A 1 113 ? 15.490 2.319 -8.284 1.00 87.25 113 SER A N 1
ATOM 875 C CA . SER A 1 113 ? 15.724 0.875 -8.177 1.00 87.25 113 SER A CA 1
ATOM 876 C C . SER A 1 113 ? 14.792 0.076 -9.073 1.00 87.25 113 SER A C 1
ATOM 878 O O . SER A 1 113 ? 15.237 -0.863 -9.726 1.00 87.25 113 SER A O 1
ATOM 880 N N . LEU A 1 114 ? 13.518 0.472 -9.165 1.00 88.25 114 LEU A N 1
ATOM 881 C CA . LEU A 1 114 ? 12.569 -0.201 -10.048 1.00 88.25 114 LEU A CA 1
ATOM 882 C C . LEU A 1 114 ? 13.011 -0.099 -11.504 1.00 88.25 114 LEU A C 1
ATOM 884 O O . LEU A 1 114 ? 12.962 -1.089 -12.219 1.00 88.25 114 LEU A O 1
ATOM 888 N N . LEU A 1 115 ? 13.427 1.083 -11.955 1.00 87.69 115 LEU A N 1
ATOM 889 C CA . LEU A 1 115 ? 13.788 1.312 -13.353 1.00 87.69 115 LEU A CA 1
ATOM 890 C C . LEU A 1 115 ? 15.173 0.778 -13.722 1.00 87.69 115 LEU A C 1
ATOM 892 O O . LEU A 1 115 ? 15.414 0.509 -14.896 1.00 87.69 115 LEU A O 1
ATOM 896 N N . GLU A 1 116 ? 16.070 0.600 -12.754 1.00 86.12 116 GLU A N 1
ATOM 897 C CA . GLU A 1 116 ? 17.309 -0.153 -12.962 1.00 86.12 116 GLU A CA 1
ATOM 898 C C . GLU A 1 116 ? 17.017 -1.633 -13.245 1.00 86.12 116 GLU A C 1
ATOM 900 O O . GLU A 1 116 ? 17.650 -2.221 -14.122 1.00 86.12 116 GLU A O 1
ATOM 905 N N . GLU A 1 117 ? 16.023 -2.206 -12.561 1.00 84.88 117 GLU A N 1
ATOM 906 C CA . GLU A 1 117 ? 15.628 -3.608 -12.724 1.00 84.88 117 GLU A CA 1
ATOM 907 C C . GLU A 1 117 ? 14.675 -3.826 -13.919 1.00 84.88 117 GLU A C 1
ATOM 909 O O . GLU A 1 117 ? 14.820 -4.757 -14.713 1.00 84.88 117 GLU A O 1
ATOM 914 N N . TYR A 1 118 ? 13.723 -2.913 -14.103 1.00 86.19 118 TYR A N 1
ATOM 915 C CA . TYR A 1 118 ? 12.677 -2.949 -15.124 1.00 86.19 118 TYR A CA 1
ATOM 916 C C . TYR A 1 118 ? 12.634 -1.626 -15.909 1.00 86.19 118 TYR A C 1
ATOM 918 O O . TYR A 1 118 ? 11.684 -0.853 -15.778 1.00 86.19 118 TYR A O 1
ATOM 926 N N . PRO A 1 119 ? 13.594 -1.341 -16.809 1.00 87.69 119 PRO A N 1
ATOM 927 C CA . PRO A 1 119 ? 13.644 -0.053 -17.518 1.00 87.69 119 PRO A CA 1
ATOM 928 C C . PRO A 1 119 ? 12.358 0.310 -18.283 1.00 87.69 119 PRO A C 1
ATOM 930 O O . PRO A 1 119 ? 11.987 1.483 -18.398 1.00 87.69 119 PRO A O 1
ATOM 933 N N . SER A 1 120 ? 11.643 -0.702 -18.788 1.00 87.38 120 SER A N 1
ATOM 934 C CA . SER A 1 120 ? 10.381 -0.523 -19.521 1.00 87.38 120 SER A CA 1
ATOM 935 C C . SER A 1 120 ? 9.213 -0.035 -18.650 1.00 87.38 120 SER A C 1
ATOM 937 O O . SER A 1 120 ? 8.287 0.583 -19.178 1.00 87.38 120 SER A O 1
ATOM 939 N N . TYR A 1 121 ? 9.281 -0.208 -17.323 1.00 87.69 121 TYR A N 1
ATOM 940 C CA . TYR A 1 121 ? 8.257 0.279 -16.388 1.00 87.69 121 TYR A CA 1
ATOM 941 C C . TYR A 1 121 ? 8.165 1.808 -16.341 1.00 87.69 121 TYR A C 1
ATOM 943 O O . TYR A 1 121 ? 7.170 2.354 -15.867 1.00 87.69 121 TYR A O 1
ATOM 951 N N . SER A 1 122 ? 9.144 2.520 -16.906 1.00 88.56 122 SER A N 1
ATOM 952 C CA . SER A 1 122 ? 9.086 3.974 -17.090 1.00 88.56 122 SER A CA 1
ATOM 953 C C . SER A 1 122 ? 7.853 4.417 -17.885 1.00 88.56 122 SER A C 1
ATOM 955 O O . SER A 1 122 ? 7.296 5.474 -17.597 1.00 88.56 122 SER A O 1
ATOM 957 N N . TYR A 1 123 ? 7.360 3.597 -18.822 1.00 88.12 123 TYR A N 1
ATOM 958 C CA . TYR A 1 123 ? 6.095 3.856 -19.517 1.00 88.12 123 TYR A CA 1
ATOM 959 C C . TYR A 1 123 ? 4.895 3.848 -18.559 1.00 88.12 123 TYR A C 1
ATOM 961 O O . TYR A 1 123 ? 3.953 4.631 -18.714 1.00 88.12 123 TYR A O 1
ATOM 969 N N . PHE A 1 124 ? 4.929 2.966 -17.561 1.00 87.06 124 PHE A N 1
ATOM 970 C CA . PHE A 1 124 ? 3.866 2.853 -16.580 1.00 87.06 124 PHE A CA 1
ATOM 971 C C . PHE A 1 124 ? 3.958 3.974 -15.546 1.00 87.06 124 PHE A C 1
ATOM 973 O O . PHE A 1 124 ? 3.012 4.740 -15.434 1.00 87.06 124 PHE A O 1
ATOM 980 N N . CYS A 1 125 ? 5.085 4.151 -14.859 1.00 86.88 125 CYS A N 1
ATOM 981 C CA . CYS A 1 125 ? 5.197 5.101 -13.744 1.00 86.88 125 CYS A CA 1
ATOM 982 C C . CYS A 1 125 ? 5.465 6.553 -14.180 1.00 86.88 125 CYS A C 1
ATOM 984 O O . CYS A 1 125 ? 5.059 7.495 -13.500 1.00 86.88 125 CYS A O 1
ATOM 986 N N . GLY A 1 126 ? 6.139 6.753 -15.315 1.00 89.00 126 GLY A N 1
ATOM 987 C CA . GLY A 1 126 ? 6.615 8.060 -15.779 1.00 89.00 126 GLY A CA 1
ATOM 988 C C . GLY A 1 126 ? 5.535 9.140 -15.911 1.00 89.00 126 GLY A C 1
ATOM 989 O O . GLY A 1 126 ? 5.782 10.260 -15.472 1.00 89.00 126 GLY A O 1
ATOM 990 N N . PRO A 1 127 ? 4.327 8.856 -16.444 1.00 89.94 127 PRO A N 1
ATOM 991 C CA . PRO A 1 127 ? 3.269 9.862 -16.552 1.00 89.94 127 PRO A CA 1
ATOM 992 C C . PRO A 1 127 ? 2.843 10.480 -15.216 1.00 89.94 127 PRO A C 1
ATOM 994 O O . PRO A 1 127 ? 2.499 11.663 -15.184 1.00 89.94 127 PRO A O 1
ATOM 997 N N . ALA A 1 128 ? 2.874 9.702 -14.125 1.00 89.19 128 ALA A N 1
ATOM 998 C CA . ALA A 1 128 ? 2.507 10.181 -12.792 1.00 89.19 128 ALA A CA 1
ATOM 999 C C . ALA A 1 128 ? 3.573 11.094 -12.170 1.00 89.19 128 ALA A C 1
ATOM 1001 O O . ALA A 1 128 ? 3.295 11.834 -11.225 1.00 89.19 128 ALA A O 1
ATOM 1002 N N . LEU A 1 129 ? 4.780 11.076 -12.728 1.00 86.62 129 LEU A N 1
ATOM 1003 C CA . LEU A 1 129 ? 5.907 11.896 -12.325 1.00 86.62 129 LEU A CA 1
ATOM 1004 C C . LEU A 1 129 ? 6.060 13.079 -13.300 1.00 86.62 129 LEU A C 1
ATOM 1006 O O . LEU A 1 129 ? 5.570 13.071 -14.434 1.00 86.62 129 LEU A O 1
ATOM 1010 N N . GLN A 1 130 ? 6.684 14.170 -12.860 1.00 73.50 130 GLN A N 1
ATOM 1011 C CA . GLN A 1 130 ? 6.886 15.367 -13.691 1.00 73.50 130 GLN A CA 1
ATOM 1012 C C . GLN A 1 130 ? 8.028 15.159 -14.712 1.00 73.50 130 GLN A C 1
ATOM 1014 O O . GLN A 1 130 ? 9.001 15.904 -14.738 1.00 73.50 130 GLN A O 1
ATOM 1019 N N . GLY A 1 131 ? 7.923 14.133 -15.563 1.00 69.75 131 GLY A N 1
ATOM 1020 C CA . GLY A 1 131 ? 8.943 13.766 -16.550 1.00 69.75 131 GLY A CA 1
ATOM 1021 C C . GLY A 1 131 ? 9.911 12.691 -16.046 1.00 69.75 131 GLY A C 1
ATOM 1022 O O . GLY A 1 131 ? 9.513 11.782 -15.327 1.00 69.75 131 GLY A O 1
ATOM 1023 N N . SER A 1 132 ? 11.178 12.774 -16.465 1.00 67.56 132 SER A N 1
ATOM 1024 C CA . SER A 1 132 ? 12.224 11.769 -16.210 1.00 67.56 132 SER A CA 1
ATOM 1025 C C . SER A 1 132 ? 13.097 12.044 -14.977 1.00 67.56 132 SER A C 1
ATOM 1027 O O . SER A 1 132 ? 14.124 11.388 -14.808 1.00 67.56 132 SER A O 1
ATOM 1029 N N . ASP A 1 133 ? 12.738 13.013 -14.128 1.00 82.88 133 ASP A N 1
ATOM 1030 C CA . ASP A 1 133 ? 13.481 13.308 -12.892 1.00 82.88 133 ASP A CA 1
ATOM 1031 C C . ASP A 1 133 ? 13.077 12.365 -11.746 1.00 82.88 133 ASP A C 1
ATOM 1033 O O . ASP A 1 133 ? 12.507 12.760 -10.728 1.00 82.88 133 ASP A O 1
ATOM 1037 N N . TYR A 1 134 ? 13.375 11.080 -11.930 1.00 88.00 134 TYR A N 1
ATOM 1038 C CA . TYR A 1 134 ? 13.135 10.036 -10.933 1.00 88.00 134 TYR A CA 1
ATOM 1039 C C . TYR A 1 134 ? 13.981 10.218 -9.666 1.00 88.00 134 TYR A C 1
ATOM 1041 O O . TYR A 1 134 ? 13.605 9.735 -8.601 1.00 88.00 134 TYR A O 1
ATOM 1049 N N . ALA A 1 135 ? 15.110 10.927 -9.762 1.00 85.94 135 ALA A N 1
ATOM 1050 C CA . ALA A 1 135 ? 16.002 11.165 -8.634 1.00 85.94 135 ALA A CA 1
ATOM 1051 C C . ALA A 1 135 ? 15.337 12.034 -7.557 1.00 85.94 135 ALA A C 1
ATOM 1053 O O . ALA A 1 135 ? 15.514 11.767 -6.370 1.00 85.94 135 ALA A O 1
ATOM 1054 N N . SER A 1 136 ? 14.536 13.025 -7.961 1.00 83.75 136 SER A N 1
ATOM 1055 C CA . SER A 1 136 ? 13.820 13.916 -7.036 1.00 83.75 136 SER A CA 1
ATOM 1056 C C . SER A 1 136 ? 12.811 13.207 -6.123 1.00 83.75 136 SER A C 1
ATOM 1058 O O . SER A 1 136 ? 12.527 13.692 -5.030 1.00 83.75 136 SER A O 1
ATOM 1060 N N . VAL A 1 137 ? 12.298 12.050 -6.552 1.00 84.31 137 VAL A N 1
ATOM 1061 C CA . VAL A 1 137 ? 11.300 11.242 -5.829 1.00 84.31 137 VAL A CA 1
ATOM 1062 C C . VAL A 1 137 ? 11.868 9.907 -5.335 1.00 84.31 137 VAL A C 1
ATOM 1064 O O . VAL A 1 137 ? 11.124 9.052 -4.857 1.00 84.31 137 VAL A O 1
ATOM 1067 N N . SER A 1 138 ? 13.182 9.707 -5.462 1.00 88.50 138 SER A N 1
ATOM 1068 C CA . SER A 1 138 ? 13.850 8.491 -5.007 1.00 88.50 138 SER A CA 1
ATOM 1069 C C . SER A 1 138 ? 13.957 8.465 -3.486 1.00 88.50 138 SER A C 1
ATOM 1071 O O . SER A 1 138 ? 14.414 9.426 -2.858 1.00 88.50 138 SER A O 1
ATOM 1073 N N . SER A 1 139 ? 13.600 7.328 -2.896 1.00 86.00 139 SER A N 1
ATOM 1074 C CA . SER A 1 139 ? 13.725 7.088 -1.462 1.00 86.00 139 SER A CA 1
ATOM 1075 C C . SER A 1 139 ? 15.136 6.650 -1.061 1.00 86.00 139 SER A C 1
ATOM 1077 O O . SER A 1 139 ? 15.458 6.688 0.118 1.00 86.00 139 SER A O 1
ATOM 1079 N N . ARG A 1 140 ? 16.039 6.336 -2.007 1.00 84.19 140 ARG A N 1
ATOM 1080 C CA . ARG A 1 140 ? 17.416 5.846 -1.740 1.00 84.19 140 ARG A CA 1
ATOM 1081 C C . ARG A 1 140 ? 18.239 6.691 -0.770 1.00 84.19 140 ARG A C 1
ATOM 1083 O O . ARG A 1 140 ? 19.134 6.177 -0.107 1.00 84.19 140 ARG A O 1
ATOM 1090 N N . SER A 1 141 ? 17.995 7.999 -0.742 1.00 79.25 141 SER A N 1
ATOM 1091 C CA . SER A 1 141 ? 18.715 8.935 0.131 1.00 79.25 141 SER A CA 1
ATOM 1092 C C . SER A 1 141 ? 18.037 9.150 1.486 1.00 79.25 141 SER A C 1
ATOM 1094 O O . SER A 1 141 ? 18.585 9.840 2.351 1.00 79.25 141 SER A O 1
ATOM 1096 N N . TRP A 1 142 ? 16.845 8.587 1.680 1.00 85.19 142 TRP A N 1
ATOM 1097 C CA . TRP A 1 142 ? 16.064 8.773 2.888 1.00 85.19 142 TRP A CA 1
ATOM 1098 C C . TRP A 1 142 ? 16.651 7.937 4.019 1.00 85.19 142 TRP A C 1
ATOM 1100 O O . TRP A 1 142 ? 17.217 6.864 3.820 1.00 85.19 142 TRP A O 1
ATOM 1110 N N . LYS A 1 143 ? 16.503 8.451 5.237 1.00 81.81 143 LYS A N 1
ATOM 1111 C CA . LYS A 1 143 ? 16.832 7.727 6.461 1.00 81.81 143 LYS A CA 1
ATOM 1112 C C . LYS A 1 143 ? 15.566 7.603 7.274 1.00 81.81 143 LYS A C 1
ATOM 1114 O O . LYS A 1 143 ? 14.959 8.616 7.620 1.00 81.81 143 LYS A O 1
ATOM 1119 N N . LEU A 1 144 ? 15.184 6.374 7.575 1.00 82.31 144 LEU A N 1
ATOM 1120 C CA . LEU A 1 144 ? 14.007 6.088 8.365 1.00 82.31 144 LEU A CA 1
ATOM 1121 C C . LEU A 1 144 ? 14.403 5.824 9.816 1.00 82.31 144 LEU A C 1
ATOM 1123 O O . LEU A 1 144 ? 15.229 4.963 10.116 1.00 82.31 144 LEU A O 1
ATOM 1127 N N . ARG A 1 145 ? 13.760 6.555 10.722 1.00 78.75 145 ARG A N 1
ATOM 1128 C CA . ARG A 1 145 ? 13.740 6.262 12.151 1.00 78.75 145 ARG A CA 1
ATOM 1129 C C . ARG A 1 145 ? 12.297 6.349 12.616 1.00 78.75 145 ARG A C 1
ATOM 1131 O O . ARG A 1 145 ? 11.618 7.323 12.306 1.00 78.75 145 ARG A O 1
ATOM 1138 N N . SER A 1 146 ? 11.855 5.338 13.346 1.00 81.12 146 SER A N 1
ATOM 1139 C CA . SER A 1 146 ? 10.492 5.248 13.847 1.00 81.12 146 SER A CA 1
ATOM 1140 C C . SER A 1 146 ? 10.507 4.680 15.259 1.00 81.12 146 SER A C 1
ATOM 1142 O O . SER A 1 146 ? 11.262 3.753 15.538 1.00 81.12 146 SER A O 1
ATOM 1144 N N . ASP A 1 147 ? 9.655 5.226 16.124 1.00 78.94 147 ASP A N 1
ATOM 1145 C CA . ASP A 1 147 ? 9.313 4.607 17.412 1.00 78.94 147 ASP A CA 1
ATOM 1146 C C . ASP A 1 147 ? 8.125 3.631 17.260 1.00 78.94 147 ASP A C 1
ATOM 1148 O O . ASP A 1 147 ? 7.729 2.958 18.207 1.00 78.94 147 ASP A O 1
ATOM 1152 N N . THR A 1 148 ? 7.541 3.556 16.058 1.00 82.50 148 THR A N 1
ATOM 1153 C CA . THR A 1 148 ? 6.488 2.604 15.677 1.00 82.50 148 THR A CA 1
ATOM 1154 C C . THR A 1 148 ? 7.096 1.443 14.888 1.00 82.50 148 THR A C 1
ATOM 1156 O O . THR A 1 148 ? 7.856 1.709 13.947 1.00 82.50 148 THR A O 1
ATOM 1159 N N . PRO A 1 149 ? 6.757 0.182 15.211 1.00 88.38 149 PRO A N 1
ATOM 1160 C CA . PRO A 1 149 ? 7.228 -0.963 14.447 1.00 88.38 149 PRO A CA 1
ATOM 1161 C C . PRO A 1 149 ? 6.837 -0.886 12.968 1.00 88.38 149 PRO A C 1
ATOM 1163 O O . PRO A 1 149 ? 5.714 -0.508 12.630 1.00 88.38 149 PRO A O 1
ATOM 1166 N N . LEU A 1 150 ? 7.757 -1.272 12.087 1.00 88.81 150 LEU A N 1
ATOM 1167 C CA . LEU A 1 150 ? 7.535 -1.344 10.645 1.00 88.81 150 LEU A CA 1
ATOM 1168 C C . LEU A 1 150 ? 7.472 -2.802 10.203 1.00 88.81 150 LEU A C 1
ATOM 1170 O O . LEU A 1 150 ? 8.294 -3.609 10.630 1.00 88.81 150 LEU A O 1
ATOM 1174 N N . TYR A 1 151 ? 6.525 -3.125 9.326 1.00 89.62 151 TYR A N 1
ATOM 1175 C CA . TYR A 1 151 ? 6.332 -4.471 8.794 1.00 89.62 151 TYR A CA 1
ATOM 1176 C C . TYR A 1 151 ? 6.474 -4.458 7.272 1.00 89.62 151 TYR A C 1
ATOM 1178 O O . TYR A 1 151 ? 5.743 -3.750 6.581 1.00 89.62 151 TYR A O 1
ATOM 1186 N N . PHE A 1 152 ? 7.396 -5.264 6.752 1.00 90.19 152 PHE A N 1
ATOM 1187 C CA . PHE A 1 152 ? 7.527 -5.567 5.331 1.00 90.19 152 PHE A CA 1
ATOM 1188 C C . PHE A 1 152 ? 7.006 -6.975 5.080 1.00 90.19 152 PHE A C 1
ATOM 1190 O O . PHE A 1 152 ? 7.560 -7.938 5.602 1.00 90.19 152 PHE A O 1
ATOM 1197 N N . ILE A 1 153 ? 5.955 -7.097 4.277 1.00 89.62 153 ILE A N 1
ATOM 1198 C CA . ILE A 1 153 ? 5.406 -8.384 3.849 1.00 89.62 153 ILE A CA 1
ATOM 1199 C C . ILE A 1 153 ? 5.550 -8.432 2.333 1.00 89.62 153 ILE A C 1
ATOM 1201 O O . ILE A 1 153 ? 5.038 -7.547 1.650 1.00 89.62 153 ILE A O 1
ATOM 1205 N N . HIS A 1 154 ? 6.257 -9.431 1.814 1.00 88.94 154 HIS A N 1
ATOM 1206 C CA . HIS A 1 154 ? 6.449 -9.614 0.376 1.00 88.94 154 HIS A CA 1
ATOM 1207 C C . HIS A 1 154 ? 6.189 -11.080 0.034 1.00 88.94 154 HIS A C 1
ATOM 1209 O O . HIS A 1 154 ? 6.816 -11.976 0.607 1.00 88.94 154 HIS A O 1
ATOM 1215 N N . SER A 1 155 ? 5.252 -11.315 -0.885 1.00 87.44 155 SER A N 1
ATOM 1216 C CA . SER A 1 155 ? 4.905 -12.660 -1.335 1.00 87.44 155 SER A CA 1
ATOM 1217 C C . SER A 1 155 ? 6.082 -13.392 -1.986 1.00 87.44 155 SER A C 1
ATOM 1219 O O . SER A 1 155 ? 6.851 -12.817 -2.749 1.00 87.44 155 SER A O 1
ATOM 1221 N N . CYS A 1 156 ? 6.215 -14.691 -1.740 1.00 84.81 156 CYS A N 1
ATOM 1222 C CA . CYS A 1 156 ? 7.157 -15.534 -2.476 1.00 84.81 156 CYS A CA 1
ATOM 1223 C C . CYS A 1 156 ? 6.698 -15.913 -3.887 1.00 84.81 156 CYS A C 1
ATOM 1225 O O . CYS A 1 156 ? 7.520 -16.396 -4.668 1.00 84.81 156 CYS A O 1
ATOM 1227 N N . ASP A 1 157 ? 5.435 -15.634 -4.213 1.00 84.56 157 ASP A N 1
ATOM 1228 C CA . ASP A 1 157 ? 4.840 -15.858 -5.532 1.00 84.56 157 ASP A CA 1
ATOM 1229 C C . ASP A 1 157 ? 4.695 -14.550 -6.341 1.00 84.56 157 ASP A C 1
ATOM 1231 O O . ASP A 1 157 ? 3.988 -14.523 -7.351 1.00 84.56 157 ASP A O 1
ATOM 1235 N N . ASP A 1 158 ? 5.314 -13.444 -5.901 1.00 83.25 158 ASP A N 1
ATOM 1236 C CA . ASP A 1 158 ? 5.350 -12.208 -6.688 1.00 83.25 158 ASP A CA 1
ATOM 1237 C C . ASP A 1 158 ? 6.271 -12.384 -7.907 1.00 83.25 158 ASP A C 1
ATOM 1239 O O . ASP A 1 158 ? 7.479 -12.592 -7.787 1.00 83.25 158 ASP A O 1
ATOM 1243 N N . GLU A 1 159 ? 5.673 -12.341 -9.096 1.00 77.19 159 GLU A N 1
ATOM 1244 C CA . GLU A 1 159 ? 6.382 -12.438 -10.375 1.00 77.19 159 GLU A CA 1
ATOM 1245 C C . GLU A 1 159 ? 6.591 -11.071 -11.042 1.00 77.19 159 GLU A C 1
ATOM 1247 O O . GLU A 1 159 ? 7.301 -10.985 -12.048 1.00 77.19 159 GLU A O 1
ATOM 1252 N N . LEU A 1 160 ? 5.955 -10.012 -10.526 1.00 79.75 160 LEU A N 1
ATOM 1253 C CA . LEU A 1 160 ? 6.059 -8.666 -11.088 1.00 79.75 160 LEU A CA 1
ATOM 1254 C C . LEU A 1 160 ? 7.221 -7.896 -10.477 1.00 79.75 160 LEU A C 1
ATOM 1256 O O . LEU A 1 160 ? 7.914 -7.189 -11.207 1.00 79.75 160 LEU A O 1
ATOM 1260 N N . LEU A 1 161 ? 7.447 -8.043 -9.172 1.00 82.88 161 LEU A N 1
ATOM 1261 C CA . LEU A 1 161 ? 8.554 -7.406 -8.471 1.00 82.88 161 LEU A CA 1
ATOM 1262 C C . LEU A 1 161 ? 9.383 -8.431 -7.715 1.00 82.88 161 LEU A C 1
ATOM 1264 O O . LEU A 1 161 ? 8.864 -9.325 -7.059 1.00 82.88 161 LEU A O 1
ATOM 1268 N N . SER A 1 162 ? 10.702 -8.268 -7.773 1.00 85.19 162 SER A N 1
ATOM 1269 C CA . SER A 1 162 ? 11.602 -9.091 -6.980 1.00 85.19 162 SER A CA 1
ATOM 1270 C C . SER A 1 162 ? 11.758 -8.542 -5.561 1.00 85.19 162 SER A C 1
ATOM 1272 O O . SER A 1 162 ? 11.531 -7.358 -5.280 1.00 85.19 162 SER A O 1
ATOM 1274 N N . TYR A 1 163 ? 12.274 -9.382 -4.660 1.00 86.44 163 TYR A N 1
ATOM 1275 C CA . TYR A 1 163 ? 12.654 -8.968 -3.308 1.00 86.44 163 TYR A CA 1
ATOM 1276 C C . TYR A 1 163 ? 13.663 -7.811 -3.268 1.00 86.44 163 TYR A C 1
ATOM 1278 O O . TYR A 1 163 ? 13.830 -7.223 -2.200 1.00 86.44 163 TYR A O 1
ATOM 1286 N N . ALA A 1 164 ? 14.316 -7.451 -4.383 1.00 85.12 164 ALA A N 1
ATOM 1287 C CA . ALA A 1 164 ? 15.234 -6.318 -4.437 1.00 85.12 164 ALA A CA 1
ATOM 1288 C C . ALA A 1 164 ? 14.552 -5.025 -3.971 1.00 85.12 164 ALA A C 1
ATOM 1290 O O . ALA A 1 164 ? 15.135 -4.289 -3.181 1.00 85.12 164 ALA A O 1
ATOM 1291 N N . GLN A 1 165 ? 13.291 -4.793 -4.348 1.00 87.06 165 GLN A N 1
ATOM 1292 C CA . GLN A 1 165 ? 12.522 -3.634 -3.888 1.00 87.06 165 GLN A CA 1
ATOM 1293 C C . GLN A 1 165 ? 12.407 -3.584 -2.356 1.00 87.06 165 GLN A C 1
ATOM 1295 O O . GLN A 1 165 ? 12.706 -2.557 -1.744 1.00 87.06 165 GLN A O 1
ATOM 1300 N N . THR A 1 166 ? 12.043 -4.700 -1.716 1.00 88.56 166 THR A N 1
ATOM 1301 C CA . THR A 1 166 ? 11.999 -4.784 -0.247 1.00 88.56 166 THR A CA 1
ATOM 1302 C C . THR A 1 166 ? 13.391 -4.639 0.360 1.00 88.56 166 THR A C 1
ATOM 1304 O O . THR A 1 166 ? 13.553 -3.933 1.348 1.00 88.56 166 THR A O 1
ATOM 1307 N N . CYS A 1 167 ? 14.415 -5.247 -0.240 1.00 87.19 167 CYS A N 1
ATOM 1308 C CA . CYS A 1 167 ? 15.795 -5.143 0.229 1.00 87.19 167 CYS A CA 1
ATOM 1309 C C . CYS A 1 167 ? 16.302 -3.693 0.205 1.00 87.19 167 CYS A C 1
ATOM 1311 O O . CYS A 1 167 ? 16.917 -3.246 1.171 1.00 87.19 167 CYS A O 1
ATOM 1313 N N . GLU A 1 168 ? 16.015 -2.937 -0.858 1.00 85.94 168 GLU A N 1
ATOM 1314 C CA . GLU A 1 168 ? 16.334 -1.508 -0.941 1.00 85.94 168 GLU A CA 1
ATOM 1315 C C . GLU A 1 168 ? 15.556 -0.692 0.095 1.00 85.94 168 GLU A C 1
ATOM 1317 O O . GLU A 1 168 ? 16.134 0.177 0.745 1.00 85.94 168 GLU A O 1
ATOM 1322 N N . ALA A 1 169 ? 14.279 -1.005 0.323 1.00 88.06 169 ALA A N 1
ATOM 1323 C CA . ALA A 1 169 ? 13.482 -0.345 1.355 1.00 88.06 169 ALA A CA 1
ATOM 1324 C C . ALA A 1 169 ? 14.038 -0.583 2.770 1.00 88.06 169 ALA A C 1
ATOM 1326 O O . ALA A 1 169 ? 14.048 0.323 3.602 1.00 88.06 169 ALA A O 1
ATOM 1327 N N . LEU A 1 170 ? 14.567 -1.778 3.043 1.00 88.38 170 LEU A N 1
ATOM 1328 C CA . LEU A 1 170 ? 15.218 -2.089 4.318 1.00 88.38 170 LEU A CA 1
ATOM 1329 C C . LEU A 1 170 ? 16.524 -1.306 4.513 1.00 88.38 170 LEU A C 1
ATOM 1331 O O . LEU A 1 170 ? 16.886 -0.991 5.645 1.00 88.38 170 LEU A O 1
ATOM 1335 N N . LYS A 1 171 ? 17.216 -0.897 3.441 1.00 85.44 171 LYS A N 1
ATOM 1336 C CA . LYS A 1 171 ? 18.404 -0.031 3.568 1.00 85.44 171 LYS A CA 1
ATOM 1337 C C . LYS A 1 171 ? 18.072 1.364 4.093 1.00 85.44 171 LYS A C 1
ATOM 1339 O O . LYS A 1 171 ? 18.971 2.034 4.597 1.00 85.44 171 LYS A O 1
ATOM 1344 N N . LEU A 1 172 ? 16.808 1.793 4.056 1.00 85.75 172 LEU A N 1
ATOM 1345 C CA . LEU A 1 172 ? 16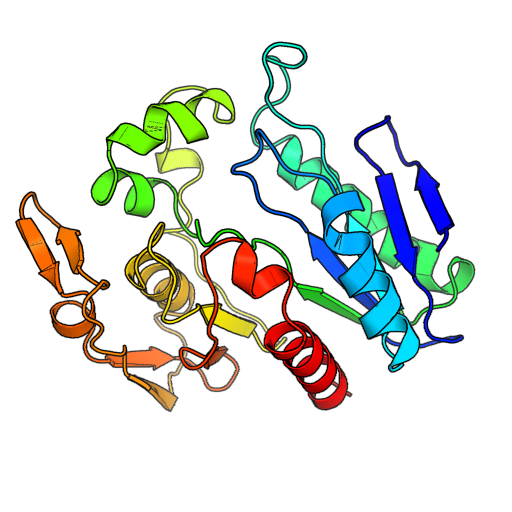.389 3.064 4.656 1.00 85.75 172 LEU A CA 1
ATOM 1346 C C . LEU A 1 172 ? 16.631 3.094 6.172 1.00 85.75 172 LEU A C 1
ATOM 1348 O O . LEU A 1 172 ? 16.763 4.174 6.747 1.00 85.75 172 LEU A O 1
ATOM 1352 N N . THR A 1 173 ? 16.734 1.931 6.822 1.00 84.62 173 THR A N 1
ATOM 1353 C CA . THR A 1 173 ? 17.058 1.816 8.252 1.00 84.62 173 THR A CA 1
ATOM 1354 C C . THR A 1 173 ? 18.555 1.628 8.518 1.00 84.62 173 THR A C 1
ATOM 1356 O O . THR A 1 173 ? 18.955 1.402 9.660 1.00 84.62 173 THR A O 1
ATOM 1359 N N . ALA A 1 174 ? 19.408 1.706 7.491 1.00 74.44 174 ALA A N 1
ATOM 1360 C CA . ALA A 1 174 ? 20.848 1.527 7.639 1.00 74.44 174 ALA A CA 1
ATOM 1361 C C . ALA A 1 174 ? 21.468 2.597 8.557 1.00 74.44 174 ALA A C 1
ATOM 1363 O O . ALA A 1 174 ? 21.150 3.786 8.487 1.00 74.44 174 ALA A O 1
ATOM 1364 N N . GLY A 1 175 ? 22.400 2.169 9.413 1.00 70.81 175 GLY A N 1
ATOM 1365 C CA . GLY A 1 175 ? 23.056 3.036 10.398 1.00 70.81 175 GLY A CA 1
ATOM 1366 C C . GLY A 1 175 ? 22.284 3.211 11.710 1.00 70.81 175 GLY A C 1
ATOM 1367 O O . GLY A 1 175 ? 22.765 3.915 12.597 1.00 70.81 175 GLY A O 1
ATOM 1368 N N . VAL A 1 176 ? 21.126 2.564 11.858 1.00 76.88 176 VAL A N 1
ATOM 1369 C CA . VAL A 1 176 ? 20.484 2.317 13.156 1.00 76.88 176 VAL A CA 1
ATOM 1370 C C . VAL A 1 176 ? 21.093 1.048 13.764 1.00 76.88 176 VAL A C 1
ATOM 1372 O O . VAL A 1 176 ? 21.444 0.120 13.030 1.00 76.88 176 VAL A O 1
ATOM 1375 N N . GLU A 1 177 ? 21.255 1.008 15.091 1.00 78.69 177 GLU A N 1
ATOM 1376 C CA . GLU A 1 177 ? 21.739 -0.189 15.789 1.00 78.69 177 GLU A CA 1
ATOM 1377 C C . GLU A 1 177 ? 20.867 -1.389 15.394 1.00 78.69 177 GLU A C 1
ATOM 1379 O O . GLU A 1 177 ? 19.645 -1.361 15.537 1.00 78.69 177 GLU A O 1
ATOM 1384 N N . SER A 1 178 ? 21.505 -2.378 14.769 1.00 78.19 178 SER A N 1
ATOM 1385 C CA . SER A 1 178 ? 20.841 -3.508 14.123 1.00 78.19 178 SER A CA 1
ATOM 1386 C C . SER A 1 178 ? 21.141 -4.777 14.902 1.00 78.19 178 SER A C 1
ATOM 1388 O O . SER A 1 178 ? 22.297 -5.034 15.244 1.00 78.19 178 SER A O 1
ATOM 1390 N N . SER A 1 179 ? 20.112 -5.573 15.145 1.00 77.88 179 SER A N 1
ATOM 1391 C CA . SER A 1 179 ? 20.159 -6.716 16.064 1.00 77.88 179 SER A CA 1
ATOM 1392 C C . SER A 1 179 ? 19.490 -7.966 15.494 1.00 77.88 179 SER A C 1
ATOM 1394 O O . SER A 1 179 ? 19.807 -9.069 15.942 1.00 77.88 179 SER A O 1
ATOM 1396 N N . ALA A 1 180 ? 18.663 -7.830 14.450 1.00 84.00 180 ALA A N 1
ATOM 1397 C CA . ALA A 1 180 ? 18.027 -8.941 13.752 1.00 84.00 180 ALA A CA 1
ATOM 1398 C C . ALA A 1 180 ? 18.637 -9.160 12.357 1.00 84.00 180 ALA A C 1
ATOM 1400 O O . ALA A 1 180 ? 18.975 -8.212 11.646 1.00 84.00 180 ALA A O 1
ATOM 1401 N N . ILE A 1 181 ? 18.760 -10.428 11.954 1.00 85.69 181 ILE A N 1
ATOM 1402 C CA . ILE A 1 181 ? 19.216 -10.828 10.617 1.00 85.69 181 ILE A CA 1
ATOM 1403 C C . ILE A 1 181 ? 18.023 -11.385 9.847 1.00 85.69 181 ILE A C 1
ATOM 1405 O O . ILE A 1 181 ? 17.404 -12.359 10.271 1.00 85.69 181 ILE A O 1
ATOM 1409 N N . VAL A 1 182 ? 17.745 -10.797 8.689 1.00 86.25 182 VAL A N 1
ATOM 1410 C CA . VAL A 1 182 ? 16.730 -11.264 7.746 1.00 86.25 182 VAL A CA 1
ATOM 1411 C C . VAL A 1 182 ? 17.426 -11.986 6.600 1.00 86.25 182 VAL A C 1
ATOM 1413 O O . VAL A 1 182 ? 18.259 -11.398 5.911 1.00 86.25 182 VAL A O 1
ATOM 1416 N N . THR A 1 183 ? 17.091 -13.256 6.382 1.00 88.38 183 THR A N 1
ATOM 1417 C CA . THR A 1 183 ? 17.568 -14.031 5.227 1.00 88.38 183 THR A CA 1
ATOM 1418 C C . THR A 1 183 ? 16.619 -13.844 4.051 1.00 88.38 183 THR A C 1
ATOM 1420 O O . THR A 1 183 ? 15.414 -14.052 4.191 1.00 88.38 183 THR A O 1
ATOM 1423 N N . VAL A 1 184 ? 17.158 -13.485 2.887 1.00 86.38 184 VAL A N 1
ATOM 1424 C CA . VAL A 1 184 ? 16.359 -13.356 1.662 1.00 86.38 184 VAL A CA 1
ATOM 1425 C C . VAL A 1 184 ? 16.157 -14.747 1.053 1.00 86.38 184 VAL A C 1
ATOM 1427 O O . VAL A 1 184 ? 17.142 -15.461 0.833 1.00 86.38 184 VAL A O 1
ATOM 1430 N N . PRO A 1 185 ? 14.909 -15.179 0.790 1.00 82.81 185 PRO A N 1
ATOM 1431 C CA . PRO A 1 185 ? 14.659 -16.500 0.240 1.00 82.81 185 PRO A CA 1
ATOM 1432 C C . PRO A 1 185 ? 15.249 -16.651 -1.155 1.00 82.81 185 PRO A C 1
ATOM 1434 O O . PRO A 1 185 ? 15.213 -15.740 -1.983 1.00 82.81 185 PRO A O 1
ATOM 1437 N N . ARG A 1 186 ? 15.719 -17.862 -1.447 1.00 80.25 186 ARG A N 1
ATOM 1438 C CA . ARG A 1 186 ? 16.098 -18.246 -2.802 1.00 80.25 186 ARG A CA 1
ATOM 1439 C C . ARG A 1 186 ? 14.882 -18.836 -3.509 1.00 80.25 186 ARG A C 1
ATOM 1441 O O . ARG A 1 186 ? 14.491 -19.960 -3.208 1.00 80.25 186 ARG A O 1
ATOM 1448 N N . THR A 1 187 ? 14.291 -18.090 -4.435 1.00 67.06 187 THR A N 1
ATOM 1449 C CA . THR A 1 187 ? 13.128 -18.529 -5.223 1.00 67.06 187 THR A CA 1
ATOM 1450 C C . THR A 1 187 ? 13.491 -18.660 -6.702 1.00 67.06 187 THR A C 1
ATOM 1452 O O . THR A 1 187 ? 14.427 -18.025 -7.189 1.00 67.06 187 THR A O 1
ATOM 1455 N N . SER A 1 188 ? 12.757 -19.498 -7.439 1.00 54.84 188 SER A N 1
ATOM 1456 C CA . SER A 1 188 ? 12.953 -19.695 -8.884 1.00 54.84 188 SER A CA 1
ATOM 1457 C C . SER A 1 188 ? 12.590 -18.466 -9.730 1.00 54.84 188 SER A C 1
ATOM 1459 O O . SER A 1 188 ? 13.079 -18.356 -10.851 1.00 54.84 188 SER A O 1
ATOM 1461 N N . GLY A 1 189 ? 11.767 -17.551 -9.199 1.00 54.75 189 GLY A N 1
ATOM 1462 C CA . GLY A 1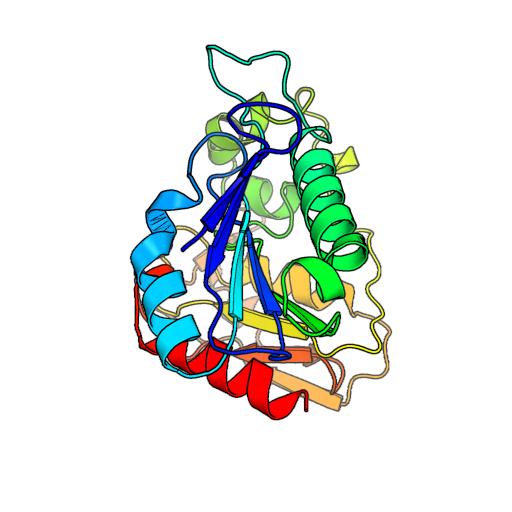 189 ? 11.392 -16.274 -9.825 1.00 54.75 189 GLY A CA 1
ATOM 1463 C C . GLY A 1 189 ? 12.205 -15.059 -9.354 1.00 54.75 189 GLY A C 1
ATOM 1464 O O . GLY A 1 189 ? 12.132 -14.002 -9.966 1.00 54.75 189 GLY A O 1
ATOM 1465 N N . GLY A 1 190 ? 13.025 -15.196 -8.307 1.00 55.69 190 GLY A N 1
ATOM 1466 C CA . GLY A 1 190 ? 13.703 -14.082 -7.635 1.00 55.69 190 GLY A CA 1
ATOM 1467 C C . GLY A 1 190 ? 14.988 -13.597 -8.306 1.00 55.69 190 GLY A C 1
ATOM 1468 O O . GLY A 1 190 ? 15.976 -13.378 -7.605 1.00 55.69 190 GLY A O 1
ATOM 1469 N N . ALA A 1 191 ? 15.028 -13.484 -9.637 1.00 58.91 191 ALA A N 1
ATOM 1470 C CA . ALA A 1 191 ? 16.167 -12.902 -10.346 1.00 58.91 191 ALA A CA 1
ATOM 1471 C C . ALA A 1 191 ? 15.866 -11.462 -10.783 1.00 58.91 191 ALA A C 1
ATOM 1473 O O . ALA A 1 191 ? 14.966 -11.243 -11.591 1.00 58.91 191 ALA A O 1
ATOM 1474 N N . ALA A 1 192 ? 16.651 -10.507 -10.288 1.00 64.62 192 ALA A N 1
ATOM 1475 C CA . ALA A 1 192 ? 16.581 -9.099 -10.656 1.00 64.62 192 ALA A CA 1
ATOM 1476 C C . ALA A 1 192 ? 17.548 -8.802 -11.810 1.00 64.62 192 ALA A C 1
ATOM 1478 O O . ALA A 1 192 ? 18.624 -9.400 -11.906 1.00 64.62 192 ALA A O 1
ATOM 1479 N N . LEU A 1 193 ? 17.192 -7.871 -12.697 1.00 65.75 193 LEU A N 1
ATOM 1480 C CA . LEU A 1 193 ? 18.179 -7.269 -13.588 1.00 65.75 193 LEU A CA 1
ATOM 1481 C C . LEU A 1 193 ? 19.082 -6.349 -12.754 1.00 65.75 193 LEU A C 1
ATOM 1483 O O . LEU A 1 193 ? 18.618 -5.378 -12.163 1.00 65.75 193 LEU A O 1
ATOM 1487 N N . TYR A 1 194 ? 20.375 -6.638 -12.734 1.00 64.12 194 TYR A N 1
ATOM 1488 C CA . TYR A 1 194 ? 21.382 -5.842 -12.047 1.00 64.12 194 TYR A CA 1
ATOM 1489 C C . TYR A 1 194 ? 22.579 -5.641 -12.969 1.00 64.12 194 TYR A C 1
ATOM 1491 O O . TYR A 1 194 ? 23.096 -6.596 -13.542 1.00 64.12 194 TYR A O 1
ATOM 1499 N N . ALA A 1 195 ? 22.984 -4.386 -13.181 1.00 65.62 195 ALA A N 1
ATOM 1500 C CA . ALA A 1 195 ? 24.101 -4.026 -14.064 1.00 65.62 195 ALA A CA 1
ATOM 1501 C C . ALA A 1 195 ? 24.053 -4.660 -15.482 1.00 65.62 195 ALA A C 1
ATOM 1503 O O . ALA A 1 195 ? 25.083 -4.824 -16.133 1.00 65.62 195 ALA A O 1
ATOM 1504 N N . GLY A 1 196 ? 22.856 -4.990 -15.986 1.00 69.00 196 GLY A N 1
ATOM 1505 C CA . GLY A 1 196 ? 22.651 -5.599 -17.306 1.00 69.00 196 GLY A CA 1
ATOM 1506 C C . GLY A 1 196 ? 22.649 -7.135 -17.342 1.00 69.00 196 GLY A C 1
ATOM 1507 O O . GLY A 1 196 ? 22.422 -7.698 -18.414 1.00 69.00 196 GLY A O 1
ATOM 1508 N N . SER A 1 197 ? 22.836 -7.821 -16.211 1.00 69.31 197 SER A N 1
ATOM 1509 C CA . SER A 1 197 ? 22.680 -9.277 -16.062 1.00 69.31 197 SER A CA 1
ATOM 1510 C C . SER A 1 197 ? 21.491 -9.629 -15.168 1.00 69.31 197 SER A C 1
ATOM 1512 O O . SER A 1 197 ? 21.161 -8.894 -14.246 1.00 69.31 197 SER A O 1
ATOM 1514 N N . LYS A 1 198 ? 20.826 -10.765 -15.432 1.00 74.56 198 LYS A N 1
ATOM 1515 C CA . LYS A 1 198 ? 19.867 -11.340 -14.475 1.00 74.56 198 LYS A CA 1
ATOM 1516 C C . LYS A 1 198 ? 20.641 -12.053 -13.373 1.00 74.56 198 LYS A C 1
ATOM 1518 O O . LYS A 1 198 ? 21.293 -13.059 -13.649 1.00 74.56 198 LYS A O 1
ATOM 1523 N N . GLU A 1 199 ? 20.541 -11.552 -12.153 1.00 77.50 199 GLU A N 1
ATOM 1524 C CA . GLU A 1 199 ? 21.189 -12.109 -10.967 1.00 77.50 199 GLU A CA 1
ATOM 1525 C C . GLU A 1 199 ? 20.143 -12.521 -9.934 1.00 77.50 199 GLU A C 1
ATOM 1527 O O . GLU A 1 199 ? 19.090 -11.902 -9.819 1.00 77.50 199 GLU A O 1
ATOM 1532 N N . CYS A 1 200 ? 20.408 -13.591 -9.183 1.00 81.06 200 CYS A N 1
ATOM 1533 C CA . CYS A 1 200 ? 19.518 -14.002 -8.102 1.00 81.06 200 CYS A CA 1
ATOM 1534 C C . CYS A 1 200 ? 19.596 -12.978 -6.961 1.00 81.06 200 CYS A C 1
ATOM 1536 O O . CYS A 1 200 ? 20.680 -12.711 -6.444 1.00 81.06 200 CYS A O 1
ATOM 1538 N N . VAL A 1 201 ? 18.453 -12.449 -6.515 1.00 81.25 201 VAL A N 1
ATOM 1539 C CA . VAL A 1 201 ? 18.408 -11.453 -5.430 1.00 81.25 201 VAL A CA 1
ATOM 1540 C C . VAL A 1 201 ? 19.036 -12.003 -4.149 1.00 81.25 201 VAL A C 1
ATOM 1542 O O . VAL A 1 201 ? 19.744 -11.273 -3.468 1.00 81.25 201 VAL A O 1
ATOM 1545 N N . ALA A 1 202 ? 18.859 -13.292 -3.846 1.00 83.38 202 ALA A N 1
ATOM 1546 C CA . ALA A 1 202 ? 19.479 -13.922 -2.678 1.00 83.38 202 ALA A CA 1
ATOM 1547 C C . ALA A 1 202 ? 21.019 -13.995 -2.758 1.00 83.38 202 ALA A C 1
ATOM 1549 O O . ALA A 1 202 ? 21.671 -14.125 -1.727 1.00 83.38 202 ALA A O 1
ATOM 1550 N N . ASP A 1 203 ? 21.615 -13.904 -3.952 1.00 83.38 203 ASP A N 1
ATOM 1551 C CA . ASP A 1 203 ? 23.074 -13.809 -4.105 1.00 83.38 203 ASP A CA 1
ATOM 1552 C C . ASP A 1 203 ? 23.566 -12.362 -3.927 1.00 83.38 203 ASP A C 1
ATOM 1554 O O . ASP A 1 203 ? 24.642 -12.139 -3.373 1.00 83.38 203 ASP A O 1
ATOM 1558 N N . MET A 1 204 ? 22.756 -11.376 -4.327 1.00 81.00 204 MET A N 1
ATOM 1559 C CA . MET A 1 204 ? 23.039 -9.948 -4.122 1.00 81.00 204 MET A CA 1
ATOM 1560 C C . MET A 1 204 ? 22.814 -9.506 -2.666 1.00 81.00 204 MET A C 1
ATOM 1562 O O . MET A 1 204 ? 23.553 -8.679 -2.131 1.00 81.00 204 MET A O 1
ATOM 1566 N N . TYR A 1 205 ? 21.791 -10.071 -2.023 1.00 80.94 205 TYR A N 1
ATOM 1567 C CA . TYR A 1 205 ? 21.319 -9.748 -0.678 1.00 80.94 205 TYR A CA 1
ATOM 1568 C C . TYR A 1 205 ? 21.130 -11.033 0.144 1.00 80.94 205 TYR A C 1
ATOM 1570 O O . TYR A 1 205 ? 20.007 -11.367 0.504 1.00 80.94 205 TYR A O 1
ATOM 1578 N N . PRO A 1 206 ? 22.194 -11.785 0.476 1.00 81.62 206 PRO A N 1
ATOM 1579 C CA . PRO A 1 206 ? 22.043 -13.059 1.190 1.00 81.62 206 PRO A CA 1
ATOM 1580 C C . PRO A 1 206 ? 21.428 -12.883 2.582 1.00 81.62 206 PRO A C 1
ATOM 1582 O O . PRO A 1 206 ? 20.677 -13.731 3.070 1.00 81.62 206 PRO A O 1
ATOM 1585 N N . SER A 1 207 ? 21.732 -11.757 3.220 1.00 83.25 207 SER A N 1
ATOM 1586 C CA . SER A 1 207 ? 21.158 -11.369 4.497 1.00 83.25 207 SER A CA 1
ATOM 1587 C C . SER A 1 207 ? 21.186 -9.859 4.665 1.00 83.25 207 SER A C 1
ATOM 1589 O O . SER A 1 207 ? 22.150 -9.211 4.252 1.00 83.25 207 SER A O 1
ATOM 1591 N N . ILE A 1 208 ? 20.176 -9.317 5.335 1.00 85.25 208 ILE A N 1
ATOM 1592 C CA . ILE A 1 208 ? 20.083 -7.899 5.680 1.00 85.25 208 ILE A CA 1
ATOM 1593 C C . ILE A 1 208 ? 19.945 -7.785 7.194 1.00 85.25 208 ILE A C 1
ATOM 1595 O O . ILE A 1 208 ? 19.081 -8.423 7.795 1.00 85.25 208 ILE A O 1
ATOM 1599 N N . CYS A 1 209 ? 20.811 -6.984 7.812 1.00 87.44 209 CYS A N 1
ATOM 1600 C CA . CYS A 1 209 ? 20.673 -6.636 9.220 1.00 87.44 209 CYS A CA 1
ATOM 1601 C C . CYS A 1 209 ? 19.655 -5.507 9.357 1.00 87.44 209 CYS A C 1
ATOM 1603 O O . CYS A 1 209 ? 19.772 -4.489 8.672 1.00 87.44 209 CYS A O 1
ATOM 1605 N N . VAL A 1 210 ? 18.686 -5.682 10.249 1.00 89.31 210 VAL A N 1
ATOM 1606 C CA . VAL A 1 210 ? 17.638 -4.695 10.515 1.00 89.31 210 VAL A CA 1
ATOM 1607 C C . VAL A 1 210 ? 17.535 -4.418 12.022 1.00 89.31 210 VAL A C 1
ATOM 1609 O O . VAL A 1 210 ? 17.919 -5.266 12.838 1.00 89.31 210 VAL A O 1
ATOM 1612 N N . PRO A 1 211 ? 17.056 -3.231 12.424 1.00 89.25 211 PRO A N 1
ATOM 1613 C CA . PRO A 1 211 ? 16.721 -2.946 13.819 1.00 89.25 211 PRO A CA 1
ATOM 1614 C C . PRO A 1 211 ? 15.571 -3.821 14.337 1.00 89.25 211 PRO A C 1
ATOM 1616 O O . PRO A 1 211 ? 14.700 -4.201 13.561 1.00 89.25 211 PRO A O 1
ATOM 1619 N N . ASP A 1 212 ? 15.494 -4.046 15.653 1.00 88.62 212 ASP A N 1
ATOM 1620 C CA . ASP A 1 212 ? 14.452 -4.893 16.277 1.00 88.62 212 ASP A CA 1
ATOM 1621 C C . ASP A 1 212 ? 13.008 -4.392 16.089 1.00 88.62 212 ASP A C 1
ATOM 1623 O O . ASP A 1 212 ? 12.055 -5.146 16.266 1.00 88.62 212 ASP A O 1
ATOM 1627 N N . TRP A 1 213 ? 12.821 -3.118 15.737 1.00 86.81 213 TRP A N 1
ATOM 1628 C CA . TRP A 1 213 ? 11.503 -2.550 15.433 1.00 86.81 213 TRP A CA 1
ATOM 1629 C C . TRP A 1 213 ? 11.084 -2.757 13.967 1.00 86.81 213 TRP A C 1
ATOM 1631 O O . TRP A 1 213 ? 9.989 -2.349 13.580 1.00 86.81 213 TRP A O 1
ATOM 1641 N N . VAL A 1 214 ? 11.925 -3.388 13.143 1.00 90.62 214 VAL A N 1
ATOM 1642 C CA . VAL A 1 214 ? 11.622 -3.747 11.755 1.00 90.62 214 VAL A CA 1
ATOM 1643 C C . VAL A 1 214 ? 11.351 -5.243 11.664 1.00 90.62 214 VAL A C 1
ATOM 1645 O O . VAL A 1 214 ? 12.189 -6.073 12.002 1.00 90.62 214 VAL A O 1
ATOM 1648 N N . ASN A 1 215 ? 10.184 -5.584 11.139 1.00 90.94 215 ASN A N 1
ATOM 1649 C CA . ASN A 1 215 ? 9.717 -6.945 10.944 1.00 90.94 215 ASN A CA 1
ATOM 1650 C C . ASN A 1 215 ? 9.634 -7.230 9.446 1.00 90.94 215 ASN A C 1
ATOM 1652 O O . ASN A 1 215 ? 9.117 -6.411 8.685 1.00 90.94 215 ASN A O 1
ATOM 1656 N N . VAL A 1 216 ? 10.123 -8.392 9.020 1.00 90.75 216 VAL A N 1
ATOM 1657 C CA . VAL A 1 216 ? 10.113 -8.797 7.610 1.00 90.75 216 VAL A CA 1
ATOM 1658 C C . VAL A 1 216 ? 9.536 -10.197 7.486 1.00 90.75 216 VAL A C 1
ATOM 1660 O O . VAL A 1 216 ? 9.972 -11.116 8.176 1.00 90.75 216 VAL A O 1
ATOM 1663 N N . ASP A 1 217 ? 8.566 -10.353 6.595 1.00 89.00 217 ASP A N 1
ATOM 1664 C CA . ASP A 1 217 ? 7.885 -11.605 6.315 1.00 89.00 217 ASP A CA 1
ATOM 1665 C C . ASP A 1 217 ? 7.924 -11.915 4.815 1.00 89.00 217 ASP A C 1
ATOM 1667 O O . ASP A 1 217 ? 7.240 -11.287 4.005 1.00 89.00 217 ASP A O 1
ATOM 1671 N N . PHE A 1 218 ? 8.723 -12.921 4.467 1.00 87.31 218 PHE A N 1
ATOM 1672 C CA . PHE A 1 218 ? 8.815 -13.473 3.116 1.00 87.31 218 PHE A CA 1
ATOM 1673 C C . PHE A 1 218 ? 8.078 -14.813 2.956 1.00 87.31 218 PHE A C 1
ATOM 1675 O O . PHE A 1 218 ? 8.290 -15.531 1.981 1.00 87.31 218 PHE A O 1
ATOM 1682 N N . SER A 1 219 ? 7.252 -15.190 3.937 1.00 83.31 219 SER A N 1
ATOM 1683 C CA . SER A 1 219 ? 6.471 -16.435 3.933 1.00 83.31 219 SER A CA 1
ATOM 1684 C C . SER A 1 219 ? 5.057 -16.271 3.372 1.00 83.31 219 SER A C 1
ATOM 1686 O O . SER A 1 219 ? 4.327 -17.257 3.245 1.00 83.31 219 SER A O 1
ATOM 1688 N N . ALA A 1 220 ? 4.647 -15.036 3.071 1.00 84.38 220 ALA A N 1
ATOM 1689 C CA . ALA A 1 220 ? 3.374 -14.769 2.419 1.00 84.38 220 ALA A CA 1
ATOM 1690 C C . ALA A 1 220 ? 3.352 -15.366 1.002 1.00 84.38 220 ALA A C 1
ATOM 1692 O O . ALA A 1 220 ? 4.387 -15.455 0.347 1.00 84.38 220 ALA A O 1
ATOM 1693 N N . THR A 1 221 ? 2.171 -15.785 0.555 1.00 87.12 221 THR A N 1
ATOM 1694 C CA . THR A 1 221 ? 1.938 -16.430 -0.749 1.00 87.12 221 THR A CA 1
ATOM 1695 C C . THR A 1 221 ? 0.852 -15.688 -1.526 1.00 87.12 221 THR A C 1
ATOM 1697 O O . THR A 1 221 ? 0.043 -14.969 -0.935 1.00 87.12 221 THR A O 1
ATOM 1700 N N . GLY A 1 222 ? 0.792 -15.893 -2.840 1.00 85.94 222 GLY A N 1
ATOM 1701 C CA . GLY A 1 222 ? -0.147 -15.240 -3.755 1.00 85.94 222 GLY A CA 1
ATOM 1702 C C . GLY A 1 222 ? 0.542 -14.300 -4.742 1.00 85.94 222 GLY A C 1
ATOM 1703 O O . GLY A 1 222 ? 1.585 -13.726 -4.446 1.00 85.94 222 GLY A O 1
ATOM 1704 N N . THR A 1 223 ? -0.037 -14.139 -5.932 1.00 86.94 223 THR A N 1
ATOM 1705 C CA . THR A 1 223 ? 0.519 -13.243 -6.961 1.00 86.94 223 THR A CA 1
ATOM 1706 C C . THR A 1 223 ? 0.559 -11.793 -6.471 1.00 86.94 223 THR A C 1
ATOM 1708 O O . THR A 1 223 ? -0.104 -11.474 -5.487 1.00 86.94 223 THR A O 1
ATOM 1711 N N . HIS A 1 224 ? 1.284 -10.920 -7.178 1.00 83.69 224 HIS A N 1
ATOM 1712 C CA . HIS A 1 224 ? 1.475 -9.499 -6.844 1.00 83.69 224 HIS A CA 1
ATOM 1713 C C . HIS A 1 224 ? 0.243 -8.826 -6.202 1.00 83.69 224 HIS A C 1
ATOM 1715 O O . HIS A 1 224 ? 0.236 -8.541 -5.006 1.00 83.69 224 HIS A O 1
ATOM 1721 N N . ASP A 1 225 ? -0.852 -8.707 -6.959 1.00 83.56 225 ASP A N 1
ATOM 1722 C CA . ASP A 1 225 ? -2.119 -8.167 -6.443 1.00 83.56 225 ASP A CA 1
ATOM 1723 C C . ASP A 1 225 ? -2.952 -9.229 -5.707 1.00 83.56 225 ASP A C 1
ATOM 1725 O O . ASP A 1 225 ? -3.771 -8.927 -4.836 1.00 83.56 225 ASP A O 1
ATOM 1729 N N . GLY A 1 226 ? -2.760 -10.501 -6.066 1.00 87.06 226 GLY A N 1
ATOM 1730 C CA . GLY A 1 226 ? -3.524 -11.628 -5.542 1.00 87.06 226 GLY A CA 1
ATOM 1731 C C . GLY A 1 226 ? -3.340 -11.824 -4.041 1.00 87.06 226 GLY A C 1
ATOM 1732 O O . GLY A 1 226 ? -4.320 -12.108 -3.354 1.00 87.06 226 GLY A O 1
ATOM 1733 N N . MET A 1 227 ? -2.127 -11.612 -3.515 1.00 88.44 227 MET A N 1
ATOM 1734 C CA . MET A 1 227 ? -1.828 -11.683 -2.079 1.00 88.44 227 MET A CA 1
ATOM 1735 C C . MET A 1 227 ? -2.730 -10.736 -1.275 1.00 88.44 227 MET A C 1
ATOM 1737 O O . MET A 1 227 ? -3.202 -11.103 -0.195 1.00 88.44 227 MET A O 1
ATOM 1741 N N . LEU A 1 228 ? -3.024 -9.547 -1.814 1.00 89.00 228 LEU A N 1
ATOM 1742 C CA . LEU A 1 228 ? -3.834 -8.525 -1.145 1.00 89.00 228 LEU A CA 1
ATOM 1743 C C . LEU A 1 228 ? -5.291 -8.955 -0.929 1.00 89.00 228 LEU A C 1
ATOM 1745 O O . LEU A 1 228 ? -5.992 -8.395 -0.086 1.00 89.00 228 LEU A O 1
ATOM 1749 N N . GLN A 1 229 ? -5.734 -9.974 -1.664 1.00 90.50 229 GLN A N 1
ATOM 1750 C CA . GLN A 1 229 ? -7.085 -10.525 -1.624 1.00 90.50 229 GLN A CA 1
ATOM 1751 C C . GLN A 1 229 ? -7.158 -11.848 -0.843 1.00 90.50 229 GLN A C 1
ATOM 1753 O O . GLN A 1 229 ? -8.118 -12.607 -0.982 1.00 90.50 229 GLN A O 1
ATOM 1758 N N . THR A 1 230 ? -6.144 -12.154 -0.027 1.00 91.75 230 THR A N 1
ATOM 1759 C CA . THR A 1 230 ? -6.082 -13.397 0.750 1.00 91.75 230 THR A CA 1
ATOM 1760 C C . THR A 1 230 ? -6.369 -13.176 2.230 1.00 91.75 230 THR A C 1
ATOM 1762 O O . THR A 1 230 ? -5.880 -12.231 2.849 1.00 91.75 230 THR A O 1
ATOM 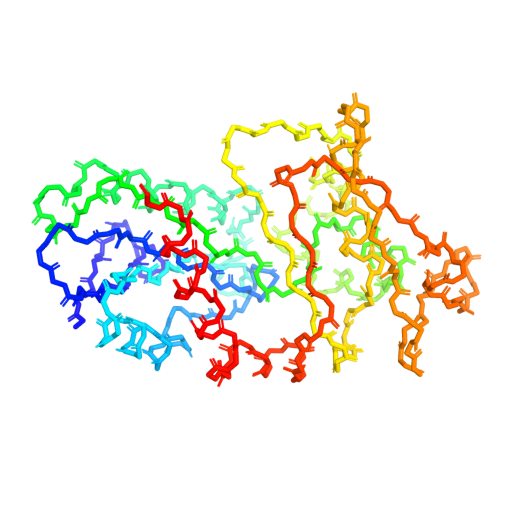1765 N N . HIS A 1 231 ? -7.067 -14.136 2.843 1.00 93.81 231 HIS A N 1
ATOM 1766 C CA . HIS A 1 231 ? -7.217 -14.171 4.300 1.00 93.81 231 HIS A CA 1
ATOM 1767 C C . HIS A 1 231 ? -5.859 -14.299 5.005 1.00 93.81 231 HIS A C 1
ATOM 1769 O O . HIS A 1 231 ? -5.695 -13.761 6.089 1.00 93.81 231 HIS A O 1
ATOM 1775 N N . GLN A 1 232 ? -4.858 -14.929 4.371 1.00 91.25 232 GLN A N 1
ATOM 1776 C CA . GLN A 1 232 ? -3.500 -15.015 4.916 1.00 91.25 232 GLN A CA 1
ATOM 1777 C C . GLN A 1 232 ? -2.930 -13.625 5.233 1.00 91.25 232 GLN A C 1
ATOM 1779 O O . GLN A 1 232 ? -2.364 -13.431 6.309 1.00 91.25 232 GLN A O 1
ATOM 1784 N N . LEU A 1 233 ? -3.071 -12.660 4.317 1.00 91.06 233 LEU A N 1
ATOM 1785 C CA . LEU A 1 233 ? -2.637 -11.289 4.571 1.00 91.06 233 LEU A CA 1
ATOM 1786 C C . LEU A 1 233 ? -3.538 -10.601 5.600 1.00 91.06 233 LEU A C 1
ATOM 1788 O O . LEU A 1 233 ? -3.037 -9.941 6.506 1.00 91.06 233 LEU A O 1
ATOM 1792 N N . TRP A 1 234 ? -4.856 -10.751 5.481 1.00 93.81 234 TRP A N 1
ATOM 1793 C CA . TRP A 1 234 ? -5.806 -10.071 6.367 1.00 93.81 234 TRP A CA 1
ATOM 1794 C C . TRP A 1 234 ? -5.644 -10.508 7.830 1.00 93.81 234 TRP A C 1
ATOM 1796 O O . TRP A 1 234 ? -5.633 -9.664 8.724 1.00 93.81 234 TRP A O 1
ATOM 1806 N N . ASP A 1 235 ? -5.414 -11.799 8.068 1.00 94.06 235 ASP A N 1
ATOM 1807 C CA . ASP A 1 235 ? -5.137 -12.364 9.391 1.00 94.06 235 ASP A CA 1
ATOM 1808 C C . ASP A 1 235 ? -3.798 -11.860 9.955 1.00 94.06 235 ASP A C 1
ATOM 1810 O O . ASP A 1 235 ? -3.689 -11.590 11.152 1.00 94.06 235 ASP A O 1
ATOM 1814 N N . LYS A 1 236 ? -2.779 -11.656 9.106 1.00 90.88 236 LYS A N 1
ATOM 1815 C CA . LYS A 1 236 ? -1.516 -11.020 9.523 1.00 90.88 236 LYS A CA 1
ATOM 1816 C C . LYS A 1 236 ? -1.728 -9.563 9.934 1.00 90.88 236 LYS A C 1
ATOM 1818 O O . LYS A 1 236 ? -1.177 -9.144 10.947 1.00 90.88 236 LYS A O 1
ATOM 1823 N N . LEU A 1 237 ? -2.528 -8.798 9.188 1.00 91.25 237 LEU A N 1
ATOM 1824 C CA . LEU A 1 237 ? -2.846 -7.404 9.529 1.00 91.25 237 LEU A CA 1
ATOM 1825 C C . LEU A 1 237 ? -3.583 -7.304 10.873 1.00 91.25 237 LEU A C 1
ATOM 1827 O O . LEU A 1 237 ? -3.260 -6.428 11.676 1.00 91.25 237 LEU A O 1
ATOM 1831 N N . LEU A 1 238 ? -4.510 -8.229 11.143 1.00 92.25 238 LEU A N 1
ATOM 1832 C CA . LEU A 1 238 ? -5.173 -8.359 12.445 1.00 92.25 238 LEU A CA 1
ATOM 1833 C C . LEU A 1 238 ? -4.157 -8.636 13.564 1.00 92.25 238 LEU A C 1
ATOM 1835 O O . LEU A 1 238 ? -4.111 -7.899 14.546 1.00 92.25 238 LEU A O 1
ATOM 1839 N N . ALA A 1 239 ? -3.276 -9.624 13.381 1.00 90.69 239 ALA A N 1
ATOM 1840 C CA . ALA A 1 239 ? -2.256 -9.970 14.373 1.00 90.69 239 ALA A CA 1
ATOM 1841 C C . ALA A 1 239 ? -1.276 -8.815 14.662 1.00 90.69 239 ALA A C 1
ATOM 1843 O O . ALA A 1 239 ? -0.887 -8.594 15.810 1.00 90.69 239 ALA A O 1
ATOM 1844 N N . ILE A 1 240 ? -0.891 -8.049 13.635 1.00 87.94 240 ILE A N 1
ATOM 1845 C CA . ILE A 1 240 ? -0.031 -6.866 13.785 1.00 87.94 240 ILE A CA 1
ATOM 1846 C C . ILE A 1 240 ? -0.725 -5.801 14.639 1.00 87.94 240 ILE A C 1
ATOM 1848 O O . ILE A 1 240 ? -0.107 -5.243 15.552 1.00 87.94 240 ILE A O 1
ATOM 1852 N N . ALA A 1 241 ? -2.004 -5.533 14.371 1.00 84.06 241 ALA A N 1
ATOM 1853 C CA . ALA A 1 241 ? -2.774 -4.554 15.129 1.00 84.06 241 ALA A CA 1
ATOM 1854 C C . ALA A 1 241 ? -2.932 -4.957 16.604 1.00 84.06 241 ALA A C 1
ATOM 1856 O O . ALA A 1 241 ? -2.767 -4.103 17.476 1.00 84.06 241 ALA A O 1
ATOM 1857 N N . ASP A 1 242 ? -3.149 -6.245 16.883 1.00 82.12 242 ASP A N 1
ATOM 1858 C CA . ASP A 1 242 ? -3.230 -6.784 18.246 1.00 82.12 242 ASP A CA 1
ATOM 1859 C C . ASP A 1 242 ? -1.883 -6.723 18.982 1.00 82.12 242 ASP A C 1
ATOM 1861 O O . ASP A 1 242 ? -1.833 -6.422 20.168 1.00 82.12 242 ASP A O 1
ATOM 1865 N N . SER A 1 243 ? -0.759 -6.953 18.296 1.00 73.75 243 SER A N 1
ATOM 1866 C CA . SER A 1 243 ? 0.576 -6.870 18.920 1.00 73.75 243 SER A CA 1
ATOM 1867 C C . SER A 1 243 ? 0.998 -5.445 19.306 1.00 73.75 243 SER A C 1
ATOM 1869 O O . SER A 1 243 ? 1.944 -5.259 20.070 1.00 73.75 243 SER A O 1
ATOM 1871 N N . SER A 1 244 ? 0.299 -4.439 18.773 1.00 62.09 244 SER A N 1
ATOM 1872 C CA . SER A 1 244 ? 0.578 -3.016 18.987 1.00 62.09 244 SER A CA 1
ATOM 1873 C C . SER A 1 244 ? -0.246 -2.402 20.136 1.00 62.09 244 SER A C 1
ATOM 1875 O O . SER A 1 244 ? -0.215 -1.180 20.325 1.00 62.09 244 SER A O 1
ATOM 1877 N N . THR A 1 245 ? -1.015 -3.215 20.879 1.00 50.34 245 THR A N 1
ATOM 1878 C CA . THR A 1 245 ? -1.837 -2.787 22.032 1.00 50.34 245 THR A CA 1
ATOM 1879 C C . THR A 1 245 ? -1.076 -2.806 23.346 1.00 50.34 245 THR A C 1
ATOM 1881 O O . THR A 1 245 ? -1.204 -1.792 24.076 1.00 50.34 245 THR A O 1
#

InterPro domains:
  IPR029058 Alpha/Beta hydrolase fold [G3DSA:3.40.50.1820] (1-106)
  IPR029058 Alpha/Beta hydrolase fold [G3DSA:3.40.50.1820] (107-238)
  IPR029058 Alpha/Beta hydrolase fold [SSF53474] (7-175)
  IPR049492 BD-FAE-like domain [PF20434] (14-107)
  IPR050300 GDXG lipolytic enzyme [PTHR48081] (7-105)